Protein AF-F4B4G0-F1 (afdb_monomer_lite)

pLDDT: mean 73.51, std 14.8, range [35.12, 94.88]

Secondary structure (DSSP, 8-state):
--TTTTT-HHHHHHTTTTTTTTT--HHHHHHHHHHHHHHHHHHHHHHHHHHHHHHH-TT-TTHHHHHHHHHHHHHHHHHHHHHHHHHHHHHSBHHHHHHHHHHHHHHHHHHHHHHHHHHHHHHHTT-S-HHHHHHHHHHHHHHHHHHHHHHHPPPSSTTSBGGG-THHHHHHHHHHHHHHHHHHHHHHHHH-PPPTTHHHHHHHHHHHHHTTS----TTSHHHHHHHHHTT----

Sequence (235 aa):
MSEVILRSFSEYSSSFAGEGLRNFPTSLVEKMNEHIIKNYANELVQIYDLLLSISLDPDKKDYLDSIMQLERKYGKLHEELSLYSSILENNTKIVDYKKMTLKGLIKLIEGLNEVRKEIYEKGLKGEFNLKVLLYYSLYLEYLSKVYLKVNEIKLENPNDKTINSKEKNYLHTVNFIVTLLGVPLIEYVTDGKIFPYLSDLNGVLLYVLSLDGLRPSTRSLGYYMFSELHGGRFE

Radius of gyration: 20.36 Å; chains: 1; bounding box: 51×57×58 Å

Foldseek 3Di:
DDCVCLPPVVVVLVVCPPVHLEPDDPVVLLVLVVSLCVVCLVLLLLLLLLVVCCVVCVPPVCNVVSVVSNCVSCVVSVVSVVVSLVNQQNYDFQLVLLVSLLVVLVVVLVVLVVCVVVQVVCVVVVVDDPLLVLLSVLLSVVSVVLSVVSVPDDFPDRGHRNNPGPCVVVSVVSVVVNSSSCSQVVCCVPPVDGRPCSVVSSVVSVVVVCVVPPPPPCPDPVVVVVCVVPPDDDD

Organism: Acidianus hospitalis (strain W1) (NCBI:txid933801)

Structure (mmCIF, N/CA/C/O backbone):
data_AF-F4B4G0-F1
#
_entry.id   AF-F4B4G0-F1
#
loop_
_atom_site.group_PDB
_atom_site.id
_atom_site.type_symbol
_atom_site.label_atom_id
_atom_site.label_alt_id
_atom_site.label_comp_id
_atom_site.label_asym_id
_atom_site.label_entity_id
_atom_site.label_seq_id
_atom_site.pdbx_PDB_ins_code
_atom_site.Cartn_x
_atom_site.Cartn_y
_atom_site.Cartn_z
_atom_site.occupancy
_atom_site.B_iso_or_equiv
_atom_site.auth_seq_id
_atom_site.auth_comp_id
_atom_site.auth_asym_id
_atom_site.auth_atom_id
_atom_site.pdbx_PDB_model_num
ATOM 1 N N . MET A 1 1 ? 4.951 25.360 -12.342 1.00 41.03 1 MET A N 1
ATOM 2 C CA . MET A 1 1 ? 4.201 24.387 -13.164 1.00 41.03 1 MET A CA 1
ATOM 3 C C . MET A 1 1 ? 2.739 24.624 -12.888 1.00 41.03 1 MET A C 1
ATOM 5 O O . MET A 1 1 ? 2.353 24.532 -11.731 1.00 41.03 1 MET A O 1
ATOM 9 N N . SER A 1 2 ? 2.011 25.098 -13.894 1.00 37.75 2 SER A N 1
ATOM 10 C CA . SER A 1 2 ? 0.665 25.649 -13.745 1.00 37.75 2 SER A CA 1
ATOM 11 C C . SER A 1 2 ? -0.323 24.596 -13.241 1.00 37.75 2 SER A C 1
ATOM 13 O O . SER A 1 2 ? -0.247 23.432 -13.630 1.00 37.75 2 SER A O 1
ATOM 15 N N . GLU A 1 3 ? -1.283 25.031 -12.421 1.00 37.88 3 GLU A N 1
ATOM 16 C CA . GLU A 1 3 ? -2.457 24.258 -11.970 1.00 37.88 3 GLU A CA 1
ATOM 17 C C . GLU A 1 3 ? -3.226 23.577 -13.117 1.00 37.88 3 GLU A C 1
ATOM 19 O O . GLU A 1 3 ? -4.002 22.659 -12.883 1.00 37.88 3 GLU A O 1
ATOM 24 N N . VAL A 1 4 ? -2.979 23.995 -14.359 1.00 35.12 4 VAL A N 1
ATOM 25 C CA . VAL A 1 4 ? -3.548 23.440 -15.588 1.00 35.12 4 VAL A CA 1
ATOM 26 C C . VAL A 1 4 ? -3.092 21.994 -15.840 1.00 35.12 4 VAL A C 1
ATOM 28 O O . VAL A 1 4 ? -3.921 21.174 -16.207 1.00 35.12 4 VAL A O 1
ATOM 31 N N . ILE A 1 5 ? -1.831 21.629 -15.553 1.00 42.06 5 ILE A N 1
ATOM 32 C CA . ILE A 1 5 ? -1.342 20.236 -15.720 1.00 42.06 5 ILE A CA 1
ATOM 33 C C . ILE A 1 5 ? -2.024 19.282 -14.718 1.00 42.06 5 ILE A C 1
ATOM 35 O O . ILE A 1 5 ? -2.165 18.094 -14.982 1.00 42.06 5 ILE A O 1
ATOM 39 N N . LEU A 1 6 ? -2.473 19.812 -13.575 1.00 45.00 6 LEU A N 1
ATOM 40 C CA . LEU A 1 6 ? -3.085 19.050 -12.485 1.00 45.00 6 LEU A CA 1
ATOM 41 C C . LEU A 1 6 ? -4.604 18.866 -12.634 1.00 45.00 6 LEU A C 1
ATOM 43 O O . LEU A 1 6 ? -5.174 18.098 -11.869 1.00 45.00 6 LEU A O 1
ATOM 47 N N . ARG A 1 7 ? -5.280 19.573 -13.551 1.00 44.78 7 ARG A N 1
ATOM 48 C CA . ARG A 1 7 ? -6.749 19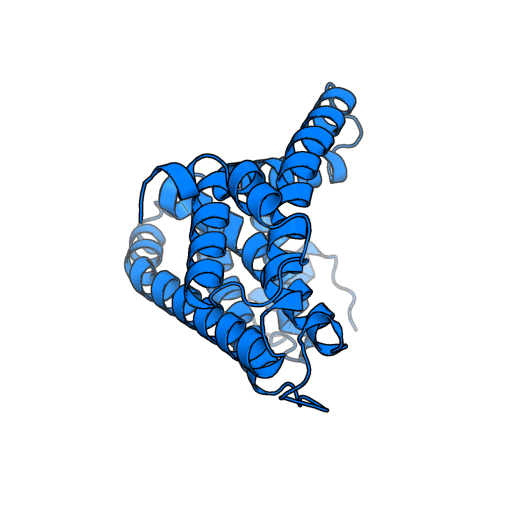.493 -13.698 1.00 44.78 7 ARG A CA 1
ATOM 49 C C . ARG A 1 7 ? -7.220 18.472 -14.735 1.00 44.78 7 ARG A C 1
ATOM 51 O O . ARG A 1 7 ? -8.374 18.066 -14.675 1.00 44.78 7 ARG A O 1
ATOM 58 N N . SER A 1 8 ? -6.347 18.030 -15.637 1.00 52.03 8 SER A N 1
ATOM 59 C CA . SER A 1 8 ? -6.690 17.070 -16.692 1.00 52.03 8 SER A CA 1
ATOM 60 C C . SER A 1 8 ? -5.430 16.386 -17.234 1.00 52.03 8 SER A C 1
ATOM 62 O O . SER A 1 8 ? -4.940 16.657 -18.329 1.00 52.03 8 SER A O 1
ATOM 64 N N . PHE A 1 9 ? -4.877 15.445 -16.465 1.00 52.34 9 PHE A N 1
ATOM 65 C CA . PHE A 1 9 ? -3.735 14.637 -16.915 1.00 52.34 9 PHE A CA 1
ATOM 66 C C . PHE A 1 9 ? -4.014 13.875 -18.225 1.00 52.34 9 PHE A C 1
ATOM 68 O O . PHE A 1 9 ? -3.075 13.606 -18.972 1.00 52.34 9 PHE A O 1
ATOM 75 N N . SER A 1 10 ? -5.283 13.590 -18.543 1.00 52.44 10 SER A N 1
ATOM 76 C CA . SER A 1 10 ? -5.738 13.060 -19.837 1.00 52.44 10 SER A CA 1
ATOM 77 C C . SER A 1 10 ? -5.568 14.054 -20.999 1.00 52.44 10 SER A C 1
ATOM 79 O O . SER A 1 10 ? -5.167 13.661 -22.094 1.00 52.44 10 SER A O 1
ATOM 81 N N . GLU A 1 11 ? -5.802 15.350 -20.776 1.00 53.50 11 GLU A N 1
ATOM 82 C CA . GLU A 1 11 ? -5.551 16.418 -21.759 1.00 53.50 11 GLU A CA 1
ATOM 83 C C . GLU A 1 11 ? -4.044 16.679 -21.916 1.00 53.50 11 GLU A C 1
ATOM 85 O O . GLU A 1 11 ? -3.558 16.976 -23.007 1.00 53.50 11 GLU A O 1
ATOM 90 N N . TYR A 1 12 ? -3.264 16.499 -20.845 1.00 54.53 12 TYR A N 1
ATOM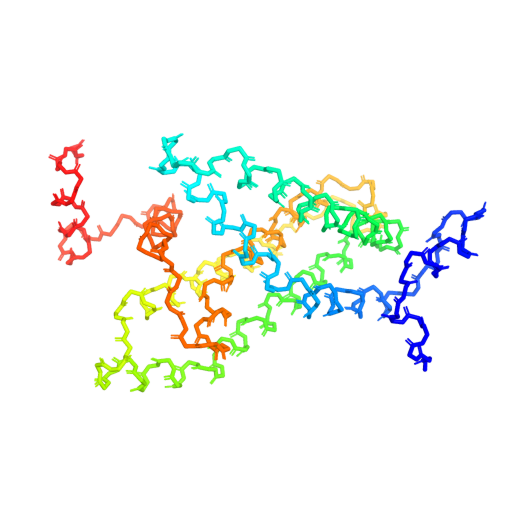 91 C CA . TYR A 1 12 ? -1.808 16.627 -20.914 1.00 54.53 12 TYR A CA 1
ATOM 92 C C . TYR A 1 12 ? -1.154 15.416 -21.599 1.00 54.53 12 TYR A C 1
ATOM 94 O O . TYR A 1 12 ? -0.262 15.591 -22.425 1.00 54.53 12 TYR A O 1
ATOM 102 N N . SER A 1 13 ? -1.600 14.185 -21.331 1.00 52.41 13 SER A N 1
ATOM 103 C CA . SER A 1 13 ? -1.065 12.975 -21.977 1.00 52.41 13 SER A CA 1
ATOM 104 C C . SER A 1 13 ? -1.414 12.893 -23.466 1.00 52.41 13 SER A C 1
ATOM 106 O O . SER A 1 13 ? -0.579 12.465 -24.266 1.00 52.41 13 SER A O 1
ATOM 108 N N . SER A 1 14 ? -2.594 13.379 -23.860 1.00 57.62 14 SER A N 1
ATOM 109 C CA . SER A 1 14 ? -2.999 13.476 -25.269 1.00 57.62 14 SER A CA 1
ATOM 110 C C . SER A 1 14 ? -2.156 14.471 -26.075 1.00 57.62 14 SER A C 1
ATOM 112 O O . SER A 1 14 ? -1.983 14.270 -27.274 1.00 57.62 14 SER A O 1
ATOM 114 N N . SER A 1 15 ? -1.522 15.463 -25.436 1.00 51.84 15 SER A N 1
ATOM 115 C CA . SER A 1 15 ? -0.563 16.361 -26.106 1.00 51.84 15 SER A CA 1
ATOM 116 C C . SER A 1 15 ? 0.760 15.688 -26.527 1.00 51.84 15 SER A C 1
ATOM 118 O O . SER A 1 15 ? 1.491 16.237 -27.348 1.00 51.84 15 SER A O 1
ATOM 120 N N . PHE A 1 16 ? 1.039 14.472 -26.034 1.00 52.94 16 PHE A N 1
ATOM 121 C CA . PHE A 1 16 ? 2.174 13.622 -26.437 1.00 52.94 16 PHE A CA 1
ATOM 122 C C . PHE A 1 16 ? 1.755 12.448 -27.344 1.00 52.94 16 PHE A C 1
ATOM 124 O O . PHE A 1 16 ? 2.559 11.548 -27.618 1.00 52.94 16 PHE A O 1
ATOM 131 N N . ALA A 1 17 ? 0.500 12.424 -27.808 1.00 44.66 17 ALA A N 1
ATOM 132 C CA . ALA A 1 17 ? -0.001 11.409 -28.726 1.00 44.66 17 ALA A CA 1
ATOM 133 C C . ALA A 1 17 ? 0.591 11.623 -30.132 1.00 44.66 17 ALA A C 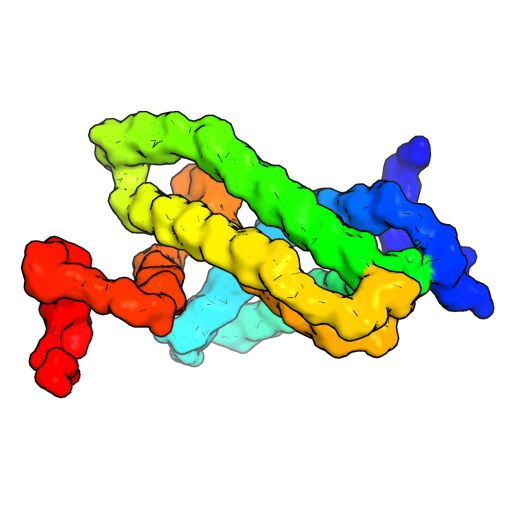1
ATOM 135 O O . ALA A 1 17 ? 0.049 12.347 -30.960 1.00 44.66 17 ALA A O 1
ATOM 136 N N . GLY A 1 18 ? 1.738 10.998 -30.390 1.00 48.25 18 GLY A N 1
ATOM 137 C CA . GLY A 1 18 ? 2.387 10.988 -31.705 1.00 48.25 18 GLY A CA 1
ATOM 138 C C . GLY A 1 18 ? 3.798 10.407 -31.656 1.00 48.25 18 GLY A C 1
ATOM 139 O O . GLY A 1 18 ? 4.156 9.574 -32.482 1.00 48.25 18 GLY A O 1
ATOM 140 N N . GLU A 1 19 ? 4.555 10.736 -30.609 1.00 44.44 19 GLU A N 1
ATOM 141 C CA . GLU A 1 19 ? 5.901 10.210 -30.341 1.00 44.44 19 GLU A CA 1
ATOM 142 C C . GLU A 1 19 ? 5.893 9.538 -28.963 1.00 44.44 19 GLU A C 1
ATOM 144 O O . GLU A 1 19 ? 6.395 10.052 -27.968 1.00 44.44 19 GLU A O 1
ATOM 149 N N . GLY A 1 20 ? 5.173 8.415 -28.903 1.00 47.97 20 GLY A N 1
ATOM 150 C CA . GLY A 1 20 ? 4.526 7.889 -27.702 1.00 47.97 20 GLY A CA 1
ATOM 151 C C . GLY A 1 20 ? 5.324 7.992 -26.411 1.00 47.97 20 GLY A C 1
ATOM 152 O O . GLY A 1 20 ? 6.315 7.293 -26.276 1.00 47.97 20 GLY A O 1
ATOM 153 N N . LEU A 1 21 ? 4.840 8.815 -25.471 1.00 57.47 21 LEU A N 1
ATOM 154 C CA . LEU A 1 21 ? 5.163 8.884 -24.034 1.00 57.47 21 LEU A CA 1
ATOM 155 C C . LEU A 1 21 ? 6.649 8.812 -23.620 1.00 57.47 21 LEU A C 1
ATOM 157 O O . LEU A 1 21 ? 6.925 8.808 -22.427 1.00 57.47 21 LEU A O 1
ATOM 161 N N . ARG A 1 22 ? 7.613 8.746 -24.540 1.00 54.03 22 ARG A N 1
ATOM 162 C CA . ARG A 1 22 ? 9.041 8.557 -24.281 1.00 54.03 22 ARG A CA 1
ATOM 163 C C . ARG A 1 22 ? 9.640 9.901 -23.875 1.00 54.03 22 ARG A C 1
ATOM 165 O O . ARG A 1 22 ? 9.398 10.909 -24.524 1.00 54.03 22 ARG A O 1
ATOM 172 N N . ASN A 1 23 ? 10.472 9.882 -22.833 1.00 58.28 23 ASN A N 1
ATOM 173 C CA . ASN A 1 23 ? 11.145 11.038 -22.219 1.00 58.28 23 ASN A CA 1
ATOM 174 C C . ASN A 1 23 ? 10.286 11.857 -21.237 1.00 58.28 23 ASN A C 1
ATOM 176 O O . ASN A 1 23 ? 10.588 13.021 -20.973 1.00 58.28 23 ASN A O 1
ATOM 180 N N . PHE A 1 24 ? 9.254 11.254 -20.641 1.00 63.53 24 PHE A N 1
ATOM 181 C CA . PHE A 1 24 ? 8.508 11.879 -19.550 1.00 63.53 24 PHE A CA 1
ATOM 182 C C . PHE A 1 24 ? 9.406 12.058 -18.305 1.00 63.53 24 PHE A C 1
ATOM 184 O O . PHE A 1 24 ? 10.019 11.084 -17.854 1.00 63.53 24 PHE A O 1
ATOM 191 N N . PRO A 1 25 ? 9.504 13.268 -17.719 1.00 66.19 25 PRO A N 1
ATOM 192 C CA . PRO A 1 25 ? 10.347 13.512 -16.552 1.00 66.19 25 PRO A CA 1
ATOM 193 C C . PRO A 1 25 ? 9.949 12.666 -15.336 1.00 66.19 25 PRO A C 1
ATOM 195 O O . PRO A 1 25 ? 8.820 12.729 -14.852 1.00 66.19 25 PRO A O 1
ATOM 198 N N . THR A 1 26 ? 10.909 11.946 -14.761 1.00 64.88 26 THR A N 1
ATOM 199 C CA . THR A 1 26 ? 10.720 11.089 -13.579 1.00 64.88 26 THR A CA 1
ATOM 200 C C . THR A 1 26 ? 10.149 11.839 -12.365 1.00 64.88 26 THR A C 1
ATOM 202 O O . THR A 1 26 ? 9.341 11.299 -11.615 1.00 64.88 26 THR A O 1
ATOM 205 N N . SER A 1 27 ? 10.513 13.113 -12.190 1.00 65.44 27 SER A N 1
ATOM 206 C CA . SER A 1 27 ? 9.982 13.977 -11.124 1.00 65.44 27 SER A CA 1
ATOM 207 C C . SER A 1 27 ? 8.493 14.304 -11.285 1.00 65.44 27 SER A C 1
ATOM 209 O O . SER A 1 27 ? 7.829 14.634 -10.303 1.00 65.44 27 SER A O 1
ATOM 211 N N . LEU A 1 28 ? 7.953 14.212 -12.503 1.00 66.81 28 LEU A N 1
ATOM 212 C CA . LEU A 1 28 ? 6.519 14.337 -12.758 1.00 66.81 28 LEU A CA 1
ATOM 213 C C . LEU A 1 28 ? 5.787 13.030 -12.469 1.00 66.81 28 LEU A C 1
ATOM 215 O O . LEU A 1 28 ? 4.672 13.080 -11.966 1.00 66.81 28 LEU A O 1
ATOM 219 N N . VAL A 1 29 ? 6.429 11.879 -12.694 1.00 68.38 29 VAL A N 1
ATOM 220 C CA . VAL A 1 29 ? 5.873 10.564 -12.333 1.00 68.38 29 VAL A CA 1
ATOM 221 C C . VAL A 1 29 ? 5.616 10.478 -10.823 1.00 68.38 29 VAL A C 1
ATOM 223 O O . VAL A 1 29 ? 4.546 10.042 -10.411 1.00 68.38 29 VAL A O 1
ATOM 226 N N . GLU A 1 30 ? 6.538 10.956 -9.980 1.00 66.00 30 GLU A N 1
ATOM 227 C CA . GLU A 1 30 ? 6.307 10.994 -8.524 1.00 66.00 30 GLU A CA 1
ATOM 228 C C . GLU A 1 30 ? 5.103 11.887 -8.152 1.00 66.00 30 GLU A C 1
ATOM 230 O O . GLU A 1 30 ? 4.268 11.487 -7.343 1.00 66.00 30 GLU A O 1
ATOM 235 N N . LYS A 1 31 ? 4.952 13.051 -8.798 1.00 67.69 31 LYS A N 1
ATOM 236 C CA . LYS A 1 31 ? 3.819 13.968 -8.561 1.00 67.69 31 LYS A CA 1
ATOM 237 C C . LYS A 1 31 ? 2.478 13.422 -9.049 1.00 67.69 31 LYS A C 1
ATOM 239 O O . LYS A 1 31 ? 1.451 13.723 -8.449 1.00 67.69 31 LYS A O 1
ATOM 244 N N . MET A 1 32 ? 2.475 12.633 -10.123 1.00 66.94 32 MET A N 1
ATOM 245 C CA . MET A 1 32 ? 1.269 11.947 -10.597 1.00 66.94 32 MET A CA 1
ATOM 246 C C . MET A 1 32 ? 0.770 10.942 -9.562 1.00 66.94 32 MET A C 1
ATOM 248 O O . MET A 1 32 ? -0.424 10.897 -9.292 1.00 66.94 32 MET A O 1
ATOM 252 N N . ASN A 1 33 ? 1.680 10.197 -8.931 1.00 66.88 33 ASN A N 1
ATOM 253 C CA . ASN A 1 33 ? 1.313 9.272 -7.864 1.00 66.88 33 ASN A CA 1
ATOM 254 C C . ASN A 1 33 ? 0.677 10.007 -6.671 1.00 66.88 33 ASN A C 1
ATOM 256 O O . ASN A 1 33 ? -0.377 9.613 -6.185 1.00 66.88 33 ASN A O 1
ATOM 260 N N . GLU A 1 34 ? 1.272 11.124 -6.239 1.00 66.69 34 GLU A N 1
ATOM 261 C CA . GLU A 1 34 ? 0.718 11.955 -5.158 1.00 66.69 34 GLU A CA 1
ATOM 262 C C . GLU A 1 34 ? -0.673 12.514 -5.505 1.00 66.69 34 GLU A C 1
ATOM 264 O O . GLU A 1 34 ? -1.559 12.559 -4.651 1.00 66.69 34 GLU A O 1
ATOM 269 N N . HIS A 1 35 ? -0.884 12.907 -6.764 1.00 67.75 35 HIS A N 1
ATOM 270 C CA . HIS A 1 35 ? -2.175 13.382 -7.253 1.00 67.75 35 HIS A CA 1
ATOM 271 C C . HIS A 1 35 ? -3.243 12.282 -7.248 1.00 67.75 35 HIS A C 1
ATOM 273 O O . HIS A 1 35 ? -4.339 12.512 -6.736 1.00 67.75 35 HIS A O 1
ATOM 279 N N . ILE A 1 36 ? -2.912 11.091 -7.759 1.00 67.31 36 ILE A N 1
ATOM 280 C CA . ILE A 1 36 ? -3.817 9.935 -7.762 1.00 67.31 36 ILE A CA 1
ATOM 281 C C . ILE A 1 36 ? -4.210 9.582 -6.326 1.00 67.31 36 ILE A C 1
ATOM 283 O O . ILE A 1 36 ? -5.392 9.466 -6.024 1.00 67.31 36 ILE A O 1
ATOM 287 N N . ILE A 1 37 ? -3.241 9.497 -5.410 1.00 65.00 37 ILE A N 1
ATOM 288 C CA . ILE A 1 37 ? -3.517 9.193 -3.999 1.00 65.00 37 ILE A CA 1
ATOM 289 C C . ILE A 1 37 ? -4.461 10.235 -3.391 1.00 65.00 37 ILE A C 1
ATOM 291 O O . ILE A 1 37 ? -5.449 9.872 -2.761 1.00 65.00 37 ILE A O 1
ATOM 295 N N . LYS A 1 38 ? -4.195 11.529 -3.595 1.00 66.94 38 LYS A N 1
ATOM 296 C CA . LYS A 1 38 ? -5.011 12.602 -3.011 1.00 66.94 38 LYS A CA 1
ATOM 297 C C . LYS A 1 38 ? -6.448 12.609 -3.538 1.00 66.94 38 LYS A C 1
ATOM 299 O O . LYS A 1 38 ? -7.365 12.898 -2.775 1.00 66.94 38 LYS A O 1
ATOM 304 N N . ASN A 1 39 ? -6.626 12.327 -4.823 1.00 67.38 39 ASN A N 1
ATOM 305 C CA . ASN A 1 39 ? -7.920 12.454 -5.485 1.00 67.38 39 ASN A CA 1
ATOM 306 C C . ASN A 1 39 ? -8.753 11.178 -5.466 1.00 67.38 39 ASN A C 1
ATOM 308 O O . ASN A 1 39 ? -9.952 11.279 -5.682 1.00 67.38 39 ASN A O 1
ATOM 312 N N . TYR A 1 40 ? -8.133 10.020 -5.225 1.00 67.88 40 TYR A N 1
ATOM 313 C CA . TYR A 1 40 ? -8.811 8.725 -5.265 1.00 67.88 40 TYR A CA 1
ATOM 314 C C . TYR A 1 40 ? -8.747 7.949 -3.950 1.00 67.88 40 TYR A C 1
ATOM 316 O O . TYR A 1 40 ? -9.220 6.817 -3.905 1.00 67.88 40 TYR A O 1
ATOM 324 N N . ALA A 1 41 ? -8.182 8.503 -2.871 1.00 67.19 41 ALA A N 1
ATOM 325 C CA . ALA A 1 41 ? -8.167 7.826 -1.571 1.00 67.19 41 ALA A CA 1
ATOM 326 C C . ALA A 1 41 ? -9.585 7.447 -1.111 1.00 67.19 41 ALA A C 1
ATOM 328 O O . ALA A 1 41 ? -9.829 6.297 -0.757 1.00 67.19 41 ALA A O 1
ATOM 329 N N . ASN A 1 42 ? -10.535 8.381 -1.189 1.00 70.81 42 ASN A N 1
ATOM 330 C CA . ASN A 1 42 ? -11.925 8.143 -0.791 1.00 70.81 42 ASN A CA 1
ATOM 331 C C . ASN A 1 42 ? -12.647 7.186 -1.752 1.00 70.81 42 ASN A C 1
ATOM 333 O O . ASN A 1 42 ? -13.507 6.406 -1.350 1.00 70.81 42 ASN A O 1
ATOM 337 N N . GLU A 1 43 ? -12.307 7.222 -3.032 1.00 74.44 43 GLU A N 1
ATOM 338 C CA . GLU A 1 43 ? -12.839 6.332 -4.053 1.00 74.44 43 GLU A CA 1
ATOM 339 C C . GLU A 1 43 ? -12.327 4.903 -3.850 1.00 74.44 43 GLU A C 1
ATOM 341 O O . GLU A 1 43 ? -13.114 3.965 -3.949 1.00 74.44 43 GLU A O 1
ATOM 346 N N . LEU A 1 44 ? -11.046 4.733 -3.507 1.00 72.62 44 LEU A N 1
ATOM 347 C CA . LEU A 1 44 ? -10.431 3.450 -3.153 1.00 72.62 44 LEU A CA 1
ATOM 348 C C . LEU A 1 44 ? -11.103 2.831 -1.929 1.00 72.62 44 LEU A C 1
ATOM 350 O O . LEU A 1 44 ? -11.458 1.654 -1.962 1.00 72.62 44 LEU A O 1
ATOM 354 N N . VAL A 1 45 ? -11.333 3.637 -0.890 1.00 71.88 45 VAL A N 1
ATOM 355 C CA . VAL A 1 45 ? -12.127 3.257 0.286 1.00 71.88 45 VAL A CA 1
ATOM 356 C C . VAL A 1 45 ? -13.488 2.706 -0.135 1.00 71.88 45 VAL A C 1
ATOM 358 O O . VAL A 1 45 ? -13.859 1.600 0.248 1.00 71.88 45 VAL A O 1
ATOM 361 N N . GLN A 1 46 ? -14.226 3.458 -0.952 1.00 74.94 46 GLN A N 1
ATOM 362 C CA . GLN A 1 46 ? -15.586 3.093 -1.348 1.00 74.94 46 GLN A CA 1
ATOM 363 C C . GLN A 1 46 ? -15.627 1.864 -2.260 1.00 74.94 46 GLN A C 1
ATOM 365 O O . GLN A 1 46 ? -16.530 1.043 -2.132 1.00 74.94 46 GLN A O 1
ATOM 370 N N . ILE A 1 47 ? -14.675 1.732 -3.188 1.00 77.50 47 ILE A N 1
ATOM 371 C CA . ILE A 1 47 ? -14.510 0.534 -4.026 1.00 77.50 47 ILE A CA 1
ATOM 372 C C . ILE A 1 47 ? -14.308 -0.686 -3.129 1.00 77.50 47 ILE A C 1
ATOM 374 O O . ILE A 1 47 ? -14.911 -1.733 -3.355 1.00 77.50 47 ILE A O 1
ATOM 378 N N . TYR A 1 48 ? -13.478 -0.539 -2.101 1.00 72.69 48 TYR A N 1
ATOM 379 C CA . TYR A 1 48 ? -13.136 -1.629 -1.211 1.00 72.69 48 TYR A CA 1
ATOM 380 C C . TYR A 1 48 ? -14.289 -2.035 -0.284 1.00 72.69 48 TYR A C 1
ATOM 382 O O . TYR A 1 48 ? -14.594 -3.222 -0.171 1.00 72.69 48 TYR A O 1
ATOM 390 N N . ASP A 1 49 ? -14.983 -1.060 0.304 1.00 73.44 49 ASP A N 1
ATOM 391 C CA . ASP A 1 49 ? -16.208 -1.285 1.079 1.00 73.44 49 ASP A CA 1
ATOM 392 C C . ASP A 1 49 ? -17.284 -1.992 0.236 1.00 73.44 49 ASP A C 1
ATOM 394 O O . ASP A 1 49 ? -17.851 -3.004 0.654 1.00 73.44 49 ASP A O 1
ATOM 398 N N . LEU A 1 50 ? -17.492 -1.540 -1.009 1.00 76.75 50 LEU A N 1
ATOM 399 C CA . LEU A 1 50 ? -18.418 -2.178 -1.948 1.00 76.75 50 LEU A CA 1
ATOM 400 C C . LEU A 1 50 ? -18.029 -3.634 -2.232 1.00 76.75 50 LEU A C 1
ATOM 402 O O . LEU A 1 50 ? -18.888 -4.506 -2.097 1.00 76.75 50 LEU A O 1
ATOM 406 N N . LEU A 1 51 ? -16.761 -3.908 -2.570 1.00 77.19 51 LEU A N 1
ATOM 407 C CA . LEU A 1 51 ? -16.263 -5.262 -2.858 1.00 77.19 51 LEU A CA 1
ATOM 408 C C . LEU A 1 51 ? -16.518 -6.228 -1.699 1.00 77.19 51 LEU A C 1
ATOM 410 O O . LEU A 1 51 ? -17.059 -7.315 -1.910 1.00 77.19 51 LEU A O 1
ATOM 414 N N . LEU A 1 52 ? -16.159 -5.825 -0.479 1.00 73.38 52 LEU A N 1
ATOM 415 C CA . LEU A 1 52 ? -16.354 -6.666 0.697 1.00 73.38 52 LEU A CA 1
ATOM 416 C C . LEU A 1 52 ? -17.836 -6.849 1.021 1.00 73.38 52 LEU A C 1
ATOM 418 O O . LEU A 1 52 ? -18.260 -7.976 1.281 1.00 73.38 52 LEU A O 1
ATOM 422 N N . SER A 1 53 ? -18.639 -5.787 0.918 1.00 75.62 53 SER A N 1
ATOM 423 C CA . SER A 1 53 ? -20.081 -5.866 1.170 1.00 75.62 53 SER A CA 1
ATOM 424 C C . SER A 1 53 ? -20.794 -6.822 0.214 1.00 75.62 53 SER A C 1
ATOM 426 O O . SER A 1 53 ? -21.608 -7.626 0.656 1.00 75.62 53 SER A O 1
ATOM 428 N N . ILE A 1 54 ? -20.424 -6.796 -1.069 1.00 74.31 54 ILE A N 1
ATOM 429 C CA . ILE A 1 54 ? -20.930 -7.695 -2.114 1.00 74.31 54 ILE A CA 1
ATOM 430 C C . ILE A 1 54 ? -20.493 -9.137 -1.837 1.00 74.31 54 ILE A C 1
ATOM 432 O O . ILE A 1 54 ? -21.285 -10.059 -2.013 1.00 74.31 54 ILE A O 1
ATOM 436 N N . SER A 1 55 ? -19.243 -9.349 -1.410 1.00 70.12 55 SER A N 1
ATOM 437 C CA . SER A 1 55 ? -18.729 -10.703 -1.154 1.00 70.12 55 SER A CA 1
ATOM 438 C C . SER A 1 55 ? -19.340 -11.378 0.074 1.00 70.12 55 SER A C 1
ATOM 440 O O . SER A 1 55 ? -19.391 -12.605 0.128 1.00 70.12 55 SER A O 1
ATOM 442 N N . LEU A 1 56 ? -19.778 -10.587 1.057 1.00 70.69 56 LEU A N 1
ATOM 443 C CA . LEU A 1 56 ? -20.254 -11.076 2.351 1.00 70.69 56 LEU A CA 1
ATOM 444 C C . LEU A 1 56 ? -21.784 -11.125 2.455 1.00 70.69 56 LEU A C 1
ATOM 446 O O . LEU A 1 56 ? -22.296 -11.862 3.294 1.00 70.69 56 LEU A O 1
ATOM 450 N N . ASP A 1 57 ? -22.506 -10.378 1.617 1.00 75.06 57 ASP A N 1
ATOM 451 C CA . ASP A 1 57 ? -23.970 -10.388 1.553 1.00 75.06 57 ASP A CA 1
ATOM 452 C C . ASP A 1 57 ? -24.455 -10.380 0.087 1.00 75.06 57 ASP A C 1
ATOM 454 O O . ASP A 1 57 ? -24.744 -9.318 -0.479 1.00 75.06 57 ASP A O 1
ATOM 458 N N . PRO A 1 58 ? -24.529 -11.559 -0.560 1.00 68.62 58 PRO A N 1
ATOM 459 C CA . PRO A 1 58 ? -24.960 -11.666 -1.953 1.00 68.62 58 PRO A CA 1
ATOM 460 C C . PRO A 1 58 ? -26.445 -11.319 -2.164 1.00 68.62 58 PRO A C 1
ATOM 462 O O . PRO A 1 58 ? -26.837 -11.054 -3.298 1.00 68.62 58 PRO A O 1
ATOM 465 N N . ASP A 1 59 ? -27.257 -11.276 -1.098 1.00 73.44 59 ASP A N 1
ATOM 466 C CA . ASP A 1 59 ? -28.704 -11.013 -1.151 1.00 73.44 59 ASP A CA 1
ATOM 467 C C . ASP A 1 59 ? -29.064 -9.554 -0.802 1.00 73.44 59 ASP A C 1
ATOM 469 O O . ASP A 1 59 ? -30.243 -9.200 -0.660 1.00 73.44 59 ASP A O 1
ATOM 473 N N . LYS A 1 60 ? -28.058 -8.677 -0.675 1.00 74.31 60 LYS A N 1
ATOM 474 C CA . LYS A 1 60 ? -28.247 -7.252 -0.388 1.00 74.31 60 LYS A CA 1
ATOM 475 C C . LYS A 1 60 ? -29.214 -6.635 -1.407 1.00 74.31 60 LYS A C 1
ATOM 477 O O . LYS A 1 60 ? -28.969 -6.668 -2.609 1.00 74.31 60 LYS A O 1
ATOM 482 N N . LYS A 1 61 ? -30.313 -6.032 -0.929 1.00 68.06 61 LYS A N 1
ATOM 483 C CA . LYS A 1 61 ? -31.435 -5.530 -1.760 1.00 68.06 61 LYS A CA 1
ATOM 484 C C . LYS A 1 61 ? -31.031 -4.642 -2.948 1.00 68.06 61 LYS A C 1
ATOM 486 O O . LYS A 1 61 ? -31.723 -4.664 -3.958 1.00 68.06 61 LYS A O 1
ATOM 491 N N . ASP A 1 62 ? -29.903 -3.942 -2.843 1.00 75.12 62 ASP A N 1
ATOM 492 C CA . ASP A 1 62 ? -29.374 -3.025 -3.862 1.00 75.12 62 ASP A CA 1
ATOM 493 C C . ASP A 1 62 ? -28.071 -3.555 -4.505 1.00 75.12 62 ASP A C 1
ATOM 495 O O . ASP A 1 62 ? -27.167 -2.794 -4.863 1.00 75.12 62 ASP A O 1
ATOM 499 N N . TYR A 1 63 ? -27.928 -4.881 -4.609 1.00 74.38 63 TYR A N 1
ATOM 500 C CA . TYR A 1 63 ? -26.737 -5.562 -5.133 1.00 74.38 63 TYR A CA 1
ATOM 501 C C . TYR A 1 63 ? -26.362 -5.105 -6.551 1.00 74.38 63 TYR A C 1
ATOM 503 O O . TYR A 1 63 ? -25.210 -4.755 -6.807 1.00 74.38 63 TYR A O 1
ATOM 511 N N . LEU A 1 64 ? -27.342 -5.040 -7.462 1.00 76.56 64 LEU A N 1
ATOM 512 C CA . LEU A 1 64 ? -27.125 -4.607 -8.850 1.00 76.56 64 LEU A CA 1
ATOM 513 C C . LEU A 1 64 ? -26.637 -3.155 -8.927 1.00 76.56 64 LEU A C 1
ATOM 515 O O . LEU A 1 64 ? -25.669 -2.869 -9.629 1.00 76.56 64 LEU A O 1
ATOM 519 N N . ASP A 1 65 ? -27.244 -2.254 -8.154 1.00 82.81 65 ASP A N 1
ATOM 520 C CA . ASP A 1 65 ? -26.822 -0.853 -8.095 1.00 82.81 65 ASP A CA 1
ATOM 521 C C . ASP A 1 65 ? -25.415 -0.714 -7.500 1.00 82.81 65 ASP A C 1
ATOM 523 O O . ASP A 1 65 ? -24.614 0.097 -7.971 1.00 82.81 65 ASP A O 1
ATOM 527 N N . SER A 1 66 ? -25.083 -1.537 -6.502 1.00 77.19 66 SER A N 1
ATOM 528 C CA . SER A 1 66 ? -23.753 -1.581 -5.886 1.00 77.19 66 SER A CA 1
ATOM 529 C C . SER A 1 66 ? -22.682 -2.043 -6.881 1.00 77.19 66 SER A C 1
ATOM 531 O O . SER A 1 66 ? -21.615 -1.430 -6.953 1.00 77.19 66 SER A O 1
ATOM 533 N N . ILE A 1 67 ? -22.979 -3.055 -7.706 1.00 77.44 67 ILE A N 1
ATOM 534 C CA . ILE A 1 67 ? -22.092 -3.503 -8.792 1.00 77.44 67 ILE A CA 1
ATOM 535 C C . ILE A 1 67 ? -21.923 -2.411 -9.844 1.00 77.44 67 ILE A C 1
ATOM 537 O O . ILE A 1 67 ? -20.794 -2.075 -10.193 1.00 77.44 67 ILE A O 1
ATOM 541 N N . MET A 1 68 ? -23.010 -1.801 -10.318 1.00 82.00 68 MET A N 1
ATOM 542 C CA . MET A 1 68 ? -22.921 -0.743 -11.331 1.00 82.00 68 MET A CA 1
ATOM 543 C C . MET A 1 68 ? -22.121 0.468 -10.829 1.00 82.00 68 MET A C 1
ATOM 545 O O . MET A 1 68 ? -21.377 1.099 -11.586 1.00 82.00 68 MET A O 1
ATOM 549 N N . GLN A 1 69 ? -22.257 0.818 -9.547 1.00 80.62 69 GLN A N 1
ATOM 550 C CA . GLN A 1 69 ? -21.438 1.857 -8.922 1.00 80.62 69 GLN A CA 1
ATOM 551 C C . GLN A 1 69 ? -19.966 1.451 -8.831 1.00 80.62 69 GLN A C 1
ATOM 553 O O . GLN A 1 69 ? -19.095 2.277 -9.120 1.00 80.62 69 GLN A O 1
ATOM 558 N N . LEU A 1 70 ? -19.689 0.201 -8.454 1.00 79.06 70 LEU A N 1
ATOM 559 C CA . LEU A 1 70 ? -18.340 -0.349 -8.395 1.00 79.06 70 LEU A CA 1
ATOM 560 C C . LEU A 1 70 ? -17.673 -0.310 -9.773 1.00 79.06 70 LEU A C 1
ATOM 562 O O . LEU A 1 70 ? -16.580 0.236 -9.887 1.00 79.06 70 LEU A O 1
ATOM 566 N N . GLU A 1 71 ? -18.343 -0.792 -10.821 1.00 77.19 71 GLU A N 1
ATOM 567 C CA . GLU A 1 71 ? -17.836 -0.778 -12.199 1.00 77.19 71 GLU A CA 1
ATOM 568 C C . GLU A 1 71 ? -17.490 0.638 -12.668 1.00 77.19 71 GLU A C 1
ATOM 570 O O . GLU A 1 71 ? -16.429 0.859 -13.249 1.00 77.19 71 GLU A O 1
ATOM 575 N N . ARG A 1 72 ? -18.336 1.632 -12.364 1.00 81.56 72 ARG A N 1
ATOM 576 C CA . ARG A 1 72 ? -18.074 3.034 -12.731 1.00 81.56 72 ARG A CA 1
ATOM 577 C C . ARG A 1 72 ? -16.879 3.627 -11.987 1.00 81.56 72 ARG A C 1
ATOM 579 O O . ARG A 1 72 ? -16.067 4.316 -12.605 1.00 81.56 72 ARG A O 1
ATOM 586 N N . LYS A 1 73 ? -16.787 3.413 -10.669 1.00 79.94 73 LYS A N 1
ATOM 587 C CA . LYS A 1 73 ? -15.681 3.942 -9.847 1.00 79.94 73 LYS A CA 1
ATOM 588 C C . LYS A 1 73 ? -14.367 3.258 -10.205 1.00 79.94 73 LYS A C 1
ATOM 590 O O . LYS A 1 73 ? -13.370 3.935 -10.445 1.00 79.94 73 LYS A O 1
ATOM 595 N N . TYR A 1 74 ? -14.396 1.931 -10.293 1.00 78.12 74 TYR A N 1
ATOM 596 C CA . TYR A 1 74 ? -13.247 1.127 -10.670 1.00 78.12 74 TYR A CA 1
ATOM 597 C C . TYR A 1 74 ? -12.792 1.436 -12.094 1.00 78.12 74 TYR A C 1
ATOM 599 O O . TYR A 1 74 ? -11.600 1.606 -12.299 1.00 78.12 74 TYR A O 1
ATOM 607 N N . GLY A 1 75 ? -13.708 1.587 -13.057 1.00 78.12 75 GLY A N 1
ATOM 608 C CA . GLY A 1 75 ? -13.372 1.910 -14.446 1.00 78.12 75 GLY A CA 1
ATOM 609 C C . GLY A 1 75 ? -12.576 3.210 -14.577 1.00 78.12 75 GLY A C 1
ATOM 610 O O . GLY A 1 75 ? -11.496 3.207 -15.160 1.00 78.12 75 GLY A O 1
ATOM 611 N N . LYS A 1 76 ? -13.045 4.297 -13.948 1.00 77.81 76 LYS A N 1
ATOM 612 C CA . LYS A 1 76 ? -12.326 5.585 -13.947 1.00 77.81 76 LYS A CA 1
ATOM 613 C C . LYS A 1 76 ? -10.946 5.481 -13.302 1.00 77.81 76 LYS A C 1
ATOM 615 O O . LYS A 1 76 ? -9.956 5.934 -13.866 1.00 77.81 76 LYS A O 1
ATOM 620 N N . LEU A 1 77 ? -10.880 4.858 -12.126 1.00 77.44 77 LEU A N 1
ATOM 621 C CA . LEU A 1 77 ? -9.618 4.663 -11.420 1.00 77.44 77 LEU A CA 1
ATOM 622 C C . LEU A 1 77 ? -8.652 3.786 -12.233 1.00 77.44 77 LEU A C 1
ATOM 624 O O . LEU A 1 77 ? -7.457 4.063 -12.290 1.00 77.44 77 LEU A O 1
ATOM 628 N N . HIS A 1 78 ? -9.165 2.741 -12.877 1.00 78.19 78 HIS A N 1
ATOM 629 C CA . HIS A 1 78 ? -8.390 1.830 -13.706 1.00 78.19 78 HIS A CA 1
ATOM 630 C C . HIS A 1 78 ? -7.781 2.546 -14.912 1.00 78.19 78 HIS A C 1
ATOM 632 O O . HIS A 1 78 ? -6.599 2.351 -15.186 1.00 78.19 78 HIS A O 1
ATOM 638 N N . GLU A 1 79 ? -8.543 3.397 -15.603 1.00 78.38 79 GLU A N 1
ATOM 639 C CA . GLU A 1 79 ? -8.033 4.202 -16.720 1.00 78.38 79 GLU A CA 1
ATOM 640 C C . GLU A 1 79 ? -6.859 5.089 -16.286 1.00 78.38 79 GLU A C 1
ATOM 642 O O . GLU A 1 79 ? -5.807 5.091 -16.933 1.00 78.38 79 GLU A O 1
ATOM 647 N N . GLU A 1 80 ? -6.990 5.785 -15.156 1.00 74.62 80 GLU A N 1
ATOM 648 C CA . GLU A 1 80 ? -5.919 6.643 -14.647 1.00 74.62 80 GLU A CA 1
ATOM 649 C C . GLU A 1 80 ? -4.697 5.860 -14.159 1.00 74.62 80 GLU A C 1
ATOM 651 O O . GLU A 1 80 ? -3.562 6.220 -14.485 1.00 74.62 80 GLU A O 1
ATOM 656 N N . LEU A 1 81 ? -4.901 4.765 -13.422 1.00 76.62 81 LEU A N 1
ATOM 657 C CA . LEU A 1 81 ? -3.811 3.896 -12.972 1.00 76.62 81 LEU A CA 1
ATOM 658 C C . LEU A 1 81 ? -3.101 3.216 -14.146 1.00 76.62 81 LEU A C 1
ATOM 660 O O . LEU A 1 81 ? -1.881 3.039 -14.103 1.00 76.62 81 LEU A O 1
ATOM 664 N N . SER A 1 82 ? -3.836 2.860 -15.200 1.00 79.00 82 SER A N 1
ATOM 665 C CA . SER A 1 82 ? -3.290 2.291 -16.435 1.00 79.00 82 SER A CA 1
ATOM 666 C C . SER A 1 82 ? -2.451 3.322 -17.187 1.00 79.00 82 SER A C 1
ATOM 668 O O . SER A 1 82 ? -1.313 3.037 -17.573 1.00 79.00 82 SER A O 1
ATOM 670 N N . LEU A 1 83 ? -2.943 4.560 -17.306 1.00 79.38 83 LEU A N 1
ATOM 671 C CA . LEU A 1 83 ? -2.185 5.663 -17.895 1.00 79.38 83 LEU A CA 1
ATOM 672 C C . LEU A 1 83 ? -0.907 5.952 -17.097 1.00 79.38 83 LEU A C 1
ATOM 674 O O . LEU A 1 83 ? 0.176 6.057 -17.677 1.00 79.38 83 LEU A O 1
ATOM 678 N N . TYR A 1 84 ? -1.015 6.033 -15.770 1.00 79.69 84 TYR A N 1
ATOM 679 C CA . TYR A 1 84 ? 0.130 6.215 -14.884 1.00 79.69 84 TYR A CA 1
ATOM 680 C C . TYR A 1 84 ? 1.152 5.086 -15.034 1.00 79.69 84 TYR A C 1
ATOM 682 O O . TYR A 1 84 ? 2.338 5.359 -15.226 1.00 79.69 84 TYR A O 1
ATOM 690 N N . SER A 1 85 ? 0.698 3.831 -14.998 1.00 79.94 85 SER A N 1
ATOM 691 C CA . SER A 1 85 ? 1.566 2.657 -15.136 1.00 79.94 85 SER A CA 1
ATOM 692 C C . SER A 1 85 ? 2.259 2.659 -16.492 1.00 79.94 85 SER A C 1
ATOM 694 O O . SER A 1 85 ? 3.471 2.497 -16.552 1.00 79.94 85 SER A O 1
ATOM 696 N N . SER A 1 86 ? 1.541 2.969 -17.573 1.00 81.94 86 SER A N 1
ATOM 697 C CA . SER A 1 86 ? 2.124 3.103 -18.910 1.00 81.94 86 SER A CA 1
ATOM 698 C C . SER A 1 86 ? 3.209 4.183 -18.963 1.00 81.94 86 SER A C 1
ATOM 700 O O . SER A 1 86 ? 4.304 3.941 -19.482 1.00 81.94 86 SER A O 1
ATOM 702 N N . ILE A 1 87 ? 2.963 5.362 -18.384 1.00 82.31 87 ILE A N 1
ATOM 703 C CA . ILE A 1 87 ? 3.960 6.440 -18.319 1.00 82.31 87 ILE A CA 1
ATOM 704 C C . ILE A 1 87 ? 5.171 5.997 -17.497 1.00 82.31 87 ILE A C 1
ATOM 706 O O . ILE A 1 87 ? 6.309 6.159 -17.945 1.00 82.31 87 ILE A O 1
ATOM 710 N N . LEU A 1 88 ? 4.952 5.414 -16.321 1.00 85.44 88 LEU A N 1
ATOM 711 C CA . LEU A 1 88 ? 6.020 4.939 -15.450 1.00 85.44 88 LEU A CA 1
ATOM 712 C C . LEU A 1 88 ? 6.862 3.867 -16.152 1.00 85.44 88 LEU A C 1
ATOM 714 O O . LEU A 1 88 ? 8.089 3.985 -16.211 1.00 85.44 88 LEU A O 1
ATOM 718 N N . GLU A 1 89 ? 6.219 2.858 -16.732 1.00 87.44 89 GLU A N 1
ATOM 719 C CA . GLU A 1 89 ? 6.875 1.704 -17.339 1.00 87.44 89 GLU A CA 1
ATOM 720 C C . GLU A 1 89 ? 7.712 2.079 -18.571 1.00 87.44 89 GLU A C 1
ATOM 722 O O . GLU A 1 89 ? 8.816 1.557 -18.765 1.00 87.44 89 GLU A O 1
ATOM 727 N N . ASN A 1 90 ? 7.211 3.006 -19.392 1.00 85.44 90 ASN A N 1
ATOM 728 C CA . ASN A 1 90 ? 7.893 3.453 -20.606 1.00 85.44 90 ASN A CA 1
ATOM 729 C C . ASN A 1 90 ? 9.044 4.430 -20.329 1.00 85.44 90 ASN A C 1
ATOM 731 O O . ASN A 1 90 ? 9.949 4.569 -21.161 1.00 85.44 90 ASN A O 1
ATOM 735 N N . ASN A 1 91 ? 9.053 5.106 -19.176 1.00 82.88 91 ASN A N 1
ATOM 736 C CA . ASN A 1 91 ? 10.021 6.170 -18.887 1.00 82.88 91 ASN A CA 1
ATOM 737 C C . ASN A 1 91 ? 11.072 5.806 -17.849 1.00 82.88 91 ASN A C 1
ATOM 739 O O . ASN A 1 91 ? 12.168 6.363 -17.899 1.00 82.88 91 ASN A O 1
ATOM 743 N N . THR A 1 92 ? 10.806 4.829 -16.990 1.00 88.19 92 THR A N 1
ATOM 744 C CA . THR A 1 92 ? 11.746 4.410 -15.946 1.00 88.19 92 THR A CA 1
ATOM 745 C C . THR A 1 92 ? 12.546 3.173 -16.346 1.00 88.19 92 THR A C 1
ATOM 747 O O . THR A 1 92 ? 12.148 2.391 -17.217 1.00 88.19 92 THR A O 1
ATOM 750 N N . LYS A 1 93 ? 13.712 3.007 -15.717 1.00 93.69 93 LYS A N 1
ATOM 751 C CA . LYS A 1 93 ? 14.392 1.712 -15.649 1.00 93.69 93 LYS A CA 1
ATOM 752 C C . LYS A 1 93 ? 13.844 0.927 -14.464 1.00 93.69 93 LYS A C 1
ATOM 754 O O . LYS A 1 93 ? 13.451 1.531 -13.462 1.00 93.69 93 LYS A O 1
ATOM 759 N N . ILE A 1 94 ? 13.911 -0.400 -14.516 1.00 94.88 94 ILE A N 1
ATOM 760 C CA . ILE A 1 94 ? 13.401 -1.237 -13.422 1.00 94.88 94 ILE A CA 1
ATOM 761 C C . ILE A 1 94 ? 14.088 -0.932 -12.078 1.00 94.88 94 ILE A C 1
ATOM 763 O O . ILE A 1 94 ? 13.438 -0.926 -11.031 1.00 94.88 94 ILE A O 1
ATOM 767 N N . VAL A 1 95 ? 15.384 -0.590 -12.090 1.00 94.44 95 VAL A N 1
ATOM 768 C CA . VAL A 1 95 ? 16.102 -0.163 -10.876 1.00 94.44 95 VAL A CA 1
ATOM 769 C C . VAL A 1 95 ? 15.523 1.114 -10.265 1.00 94.44 95 VAL A C 1
ATOM 771 O O . VAL A 1 95 ? 15.475 1.241 -9.041 1.00 94.44 95 VAL A O 1
ATOM 774 N N . ASP A 1 96 ? 15.056 2.046 -11.094 1.00 92.50 96 ASP A N 1
ATOM 775 C CA . ASP A 1 96 ? 14.451 3.291 -10.630 1.00 92.50 96 ASP A CA 1
ATOM 776 C C . ASP A 1 96 ? 13.055 3.019 -10.071 1.00 92.50 96 ASP A C 1
ATOM 778 O O . ASP A 1 96 ? 12.724 3.527 -9.000 1.00 92.50 96 ASP A O 1
ATOM 782 N N . TYR A 1 97 ? 12.277 2.137 -10.710 1.00 91.62 97 TYR A N 1
ATOM 783 C CA . TYR A 1 97 ? 10.967 1.748 -10.190 1.00 91.62 97 TYR A CA 1
ATOM 784 C C . TYR A 1 97 ? 11.067 1.030 -8.831 1.00 91.62 97 TYR A C 1
ATOM 786 O O . TYR A 1 97 ? 10.323 1.344 -7.893 1.00 91.62 97 TYR A O 1
ATOM 794 N N . LYS A 1 98 ? 12.052 0.135 -8.666 1.00 94.12 98 LYS A N 1
ATOM 795 C CA . LYS A 1 98 ? 12.358 -0.481 -7.365 1.00 94.12 98 LYS A CA 1
ATOM 796 C C . LYS A 1 98 ? 12.690 0.583 -6.311 1.00 94.12 98 LYS A C 1
ATOM 798 O O . LYS A 1 98 ? 12.143 0.538 -5.210 1.00 94.12 98 LYS A O 1
ATOM 803 N N . LYS A 1 99 ? 13.549 1.558 -6.636 1.00 92.44 99 LYS A N 1
ATOM 804 C CA . LYS A 1 99 ? 13.910 2.657 -5.718 1.00 92.44 99 LYS A CA 1
ATOM 805 C C . LYS A 1 99 ? 12.705 3.514 -5.331 1.00 92.44 99 LYS A C 1
ATOM 807 O O . LYS A 1 99 ? 12.565 3.847 -4.158 1.00 92.44 99 LYS A O 1
ATOM 812 N N . MET A 1 100 ? 11.834 3.845 -6.283 1.00 89.56 100 MET A N 1
ATOM 813 C CA . MET A 1 100 ? 10.592 4.579 -6.011 1.00 89.56 100 MET A CA 1
ATOM 814 C C . MET A 1 100 ? 9.681 3.810 -5.058 1.00 89.56 100 MET A C 1
ATOM 816 O O . MET A 1 100 ? 9.189 4.388 -4.093 1.00 89.56 100 MET A O 1
ATOM 820 N N . THR A 1 101 ? 9.511 2.505 -5.291 1.00 90.44 101 THR A N 1
ATOM 821 C CA . THR A 1 101 ? 8.700 1.630 -4.432 1.00 90.44 101 THR A CA 1
ATOM 822 C C . THR A 1 101 ? 9.256 1.605 -3.005 1.00 90.44 101 THR A C 1
ATOM 824 O O . THR A 1 101 ? 8.523 1.849 -2.051 1.00 90.44 101 THR A O 1
ATOM 827 N N . LEU A 1 102 ? 10.571 1.412 -2.842 1.00 90.50 102 LEU A N 1
ATOM 828 C CA . LEU A 1 102 ? 11.227 1.439 -1.526 1.00 90.50 102 LEU A CA 1
ATOM 829 C C . LEU A 1 102 ? 11.078 2.795 -0.824 1.00 90.50 102 LEU A C 1
ATOM 831 O O . LEU A 1 102 ? 10.769 2.841 0.364 1.00 90.50 102 LEU A O 1
ATOM 835 N N . LYS A 1 103 ? 11.251 3.900 -1.556 1.00 88.81 103 LYS A N 1
ATOM 836 C CA . LYS A 1 103 ? 11.063 5.261 -1.031 1.00 88.81 103 LYS A CA 1
ATOM 837 C C . LYS A 1 103 ? 9.618 5.495 -0.576 1.00 88.81 103 LYS A C 1
ATOM 839 O O . LYS A 1 103 ? 9.410 6.109 0.465 1.00 88.81 103 LYS A O 1
ATOM 844 N N . GLY A 1 104 ? 8.634 5.003 -1.329 1.00 85.50 104 GLY A N 1
ATOM 845 C CA . GLY A 1 104 ? 7.219 5.061 -0.952 1.00 85.50 104 GLY A CA 1
ATOM 846 C C . GLY A 1 104 ? 6.923 4.279 0.328 1.00 85.50 104 GLY A C 1
ATOM 847 O O . GLY A 1 104 ? 6.282 4.810 1.232 1.00 85.50 104 GLY A O 1
ATOM 848 N N . LEU A 1 105 ? 7.459 3.060 0.443 1.00 87.69 105 LEU A N 1
ATOM 849 C CA . LEU A 1 105 ? 7.323 2.230 1.645 1.00 87.69 105 LEU A CA 1
ATOM 850 C C . LEU A 1 105 ? 7.939 2.893 2.883 1.00 87.69 105 LEU A C 1
ATOM 852 O O . LEU A 1 105 ? 7.297 2.917 3.929 1.00 87.69 105 LEU A O 1
ATOM 856 N N . ILE A 1 106 ? 9.140 3.471 2.765 1.00 86.56 106 ILE A N 1
ATOM 857 C CA . ILE A 1 106 ? 9.785 4.205 3.868 1.00 86.56 106 ILE A CA 1
ATOM 858 C C . ILE A 1 106 ? 8.911 5.374 4.312 1.00 86.56 106 ILE A C 1
ATOM 860 O O . ILE A 1 106 ? 8.589 5.461 5.492 1.00 86.56 106 ILE A O 1
ATOM 864 N N . LYS A 1 107 ? 8.461 6.218 3.372 1.00 85.56 107 LYS A N 1
ATOM 865 C CA . LYS A 1 107 ? 7.579 7.352 3.686 1.00 85.56 107 LYS A CA 1
ATOM 866 C C . LYS A 1 107 ? 6.316 6.908 4.426 1.00 85.56 107 LYS A C 1
ATOM 868 O O . LYS A 1 107 ? 5.875 7.585 5.348 1.00 85.56 107 LYS A O 1
ATOM 873 N N . LEU A 1 108 ? 5.730 5.778 4.029 1.00 84.19 108 LEU A N 1
ATOM 874 C CA . LEU A 1 108 ? 4.540 5.240 4.681 1.00 84.19 108 LEU A CA 1
ATOM 875 C C . LEU A 1 108 ? 4.838 4.750 6.106 1.00 84.19 108 LEU A C 1
ATOM 877 O O . LEU A 1 108 ? 4.083 5.054 7.025 1.00 84.19 108 LEU A O 1
ATOM 881 N N . ILE A 1 109 ? 5.945 4.029 6.303 1.00 82.19 109 ILE A N 1
ATOM 882 C CA . ILE A 1 109 ? 6.395 3.575 7.627 1.00 82.19 109 ILE A CA 1
ATOM 883 C C . ILE A 1 109 ? 6.695 4.773 8.540 1.00 82.19 109 ILE A C 1
ATOM 885 O O . ILE A 1 109 ? 6.318 4.768 9.711 1.00 82.19 109 ILE A O 1
ATOM 889 N N . GLU A 1 110 ? 7.356 5.807 8.020 1.00 79.75 110 GLU A N 1
ATOM 890 C CA . GLU A 1 110 ? 7.644 7.049 8.743 1.00 79.75 110 GLU A CA 1
ATOM 891 C C . GLU A 1 110 ? 6.354 7.778 9.128 1.00 79.75 110 GLU A C 1
ATOM 893 O O . GLU A 1 110 ? 6.149 8.047 10.310 1.00 79.75 110 GLU A O 1
ATOM 898 N N . GLY A 1 111 ? 5.432 7.984 8.183 1.00 80.88 111 GLY A N 1
ATOM 899 C CA . GLY A 1 111 ? 4.138 8.613 8.461 1.00 80.88 111 GLY A CA 1
ATOM 900 C C . GLY A 1 111 ? 3.318 7.847 9.505 1.00 80.88 111 GLY A C 1
ATOM 901 O O . GLY A 1 111 ? 2.764 8.445 10.424 1.00 80.88 111 GLY A O 1
ATOM 902 N N . LEU A 1 112 ? 3.309 6.510 9.442 1.00 80.62 112 LEU A N 1
ATOM 903 C CA . LEU A 1 112 ? 2.678 5.663 10.462 1.00 80.62 112 LEU A CA 1
ATOM 904 C C . LEU A 1 112 ? 3.364 5.768 11.831 1.00 80.62 112 LEU A C 1
ATOM 906 O O . LEU A 1 112 ? 2.700 5.642 12.863 1.00 80.62 112 LEU A O 1
ATOM 910 N N . ASN A 1 113 ? 4.678 5.985 11.868 1.00 78.31 113 ASN A N 1
ATOM 911 C CA . ASN A 1 113 ? 5.422 6.204 13.108 1.00 78.31 113 ASN A CA 1
ATOM 912 C C . ASN A 1 113 ? 5.160 7.586 13.719 1.00 78.31 113 ASN A C 1
ATOM 914 O O . ASN A 1 113 ? 5.186 7.710 14.946 1.00 78.31 113 ASN A O 1
ATOM 918 N N . GLU A 1 114 ? 4.890 8.603 12.902 1.00 80.00 114 GLU A N 1
ATOM 919 C CA . GLU A 1 114 ? 4.524 9.946 13.366 1.00 80.00 114 GLU A CA 1
ATOM 920 C C . GLU A 1 114 ? 3.151 9.940 14.049 1.00 80.00 114 GLU A C 1
ATOM 922 O O . GLU A 1 114 ? 3.016 10.420 15.178 1.00 80.00 114 GLU A O 1
ATOM 927 N N . VAL A 1 115 ? 2.152 9.301 13.431 1.00 76.00 115 VAL A N 1
ATOM 928 C CA . VAL A 1 115 ? 0.796 9.185 14.009 1.00 76.00 115 VAL A CA 1
ATOM 929 C C . VAL A 1 115 ? 0.699 8.133 15.117 1.00 76.00 115 VAL A C 1
ATOM 931 O O . VAL A 1 115 ? -0.292 8.072 15.842 1.00 76.00 115 VAL A O 1
ATOM 934 N N . ARG A 1 116 ? 1.746 7.320 15.304 1.00 77.75 116 ARG A N 1
ATOM 935 C CA . ARG A 1 116 ? 1.815 6.249 16.307 1.00 77.75 116 ARG A CA 1
ATOM 936 C C . ARG A 1 116 ? 1.386 6.715 17.690 1.00 77.75 116 ARG A C 1
ATOM 938 O O . ARG A 1 116 ? 0.602 6.043 18.348 1.00 77.75 116 ARG A O 1
ATOM 945 N N . LYS A 1 117 ? 1.918 7.851 18.147 1.00 70.50 117 LYS A N 1
ATOM 946 C CA . LYS A 1 117 ? 1.635 8.362 19.492 1.00 70.50 117 LYS A CA 1
ATOM 947 C C . LYS A 1 117 ? 0.146 8.663 19.657 1.00 70.50 117 LYS A C 1
ATOM 949 O O . LYS A 1 117 ? -0.434 8.253 20.651 1.00 70.50 117 LYS A O 1
ATOM 954 N N . GLU A 1 118 ? -0.473 9.288 18.661 1.00 71.88 118 GLU A N 1
ATOM 955 C CA . GLU A 1 118 ? -1.910 9.568 18.654 1.00 71.88 118 GLU A CA 1
ATOM 956 C C . GLU A 1 118 ? -2.739 8.277 18.659 1.00 71.88 118 GLU A C 1
ATOM 958 O O . GLU A 1 118 ? -3.685 8.152 19.437 1.00 71.88 118 GLU A O 1
ATOM 963 N N . ILE A 1 119 ? -2.331 7.288 17.859 1.00 71.44 119 ILE A N 1
ATOM 964 C CA . ILE A 1 119 ? -2.952 5.960 17.797 1.00 71.44 119 ILE A CA 1
ATOM 965 C C . ILE A 1 119 ? -2.879 5.244 19.157 1.00 71.44 119 ILE A C 1
ATOM 967 O O . ILE A 1 119 ? -3.886 4.729 19.640 1.00 71.44 119 ILE A O 1
ATOM 971 N N . TYR A 1 120 ? -1.719 5.243 19.821 1.00 69.81 120 TYR A N 1
ATOM 972 C CA . TYR A 1 120 ? -1.550 4.608 21.135 1.00 69.81 120 TYR A CA 1
ATOM 973 C C . TYR A 1 120 ? -2.222 5.386 22.271 1.00 69.81 120 TYR A C 1
ATOM 975 O O . TYR A 1 120 ? -2.809 4.773 23.160 1.00 69.81 120 TYR A O 1
ATOM 983 N N . GLU A 1 121 ? -2.150 6.717 22.278 1.00 67.06 121 GLU A N 1
ATOM 984 C CA . GLU A 1 121 ? -2.722 7.536 23.353 1.00 67.06 121 GLU A CA 1
ATOM 985 C C . GLU A 1 121 ? -4.247 7.539 23.319 1.00 67.06 121 GLU A C 1
ATOM 987 O O . GLU A 1 121 ? -4.874 7.387 24.370 1.00 67.06 121 GLU A O 1
ATOM 992 N N . LYS A 1 122 ? -4.856 7.649 22.132 1.00 66.38 122 LYS A N 1
ATOM 993 C CA . LYS A 1 122 ? -6.297 7.408 21.984 1.00 66.38 122 LYS A CA 1
ATOM 994 C C . LYS A 1 122 ? -6.609 5.933 22.273 1.00 66.38 122 LYS A C 1
ATOM 996 O O . LYS A 1 122 ? -7.600 5.644 22.944 1.00 66.38 122 LYS A O 1
ATOM 1001 N N . GLY A 1 123 ? -5.703 5.030 21.860 1.00 62.41 123 GLY A N 1
ATOM 1002 C CA . GLY A 1 123 ? -5.616 3.593 22.190 1.00 62.41 123 GLY A CA 1
ATOM 1003 C C . GLY A 1 123 ? -5.986 3.261 23.626 1.00 62.41 123 GLY A C 1
ATOM 1004 O O . GLY A 1 123 ? -6.969 2.584 23.925 1.00 62.41 123 GLY A O 1
ATOM 1005 N N . LEU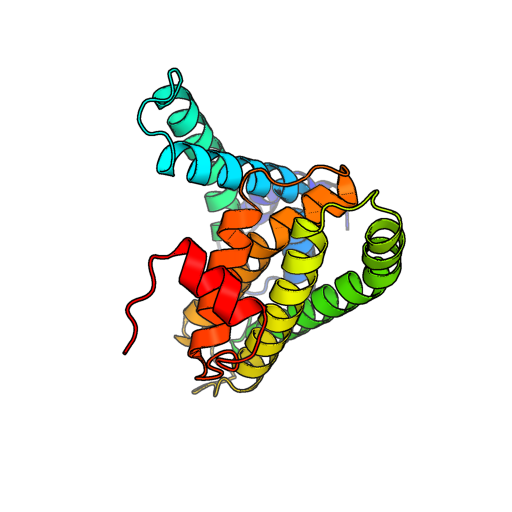 A 1 124 ? -5.144 3.767 24.518 1.00 57.53 124 LEU A N 1
ATOM 1006 C CA . LEU A 1 124 ? -5.121 3.454 25.941 1.00 57.53 124 LEU A CA 1
ATOM 1007 C C . LEU A 1 124 ? -6.235 4.143 26.736 1.00 57.53 124 LEU A C 1
ATOM 1009 O O . LEU A 1 124 ? -6.586 3.674 27.815 1.00 57.53 124 LEU A O 1
ATOM 1013 N N . LYS A 1 125 ? -6.811 5.230 26.212 1.00 58.69 125 LYS A N 1
ATOM 1014 C CA . LYS A 1 125 ? -7.933 5.943 26.845 1.00 58.69 125 LYS A CA 1
ATOM 1015 C C . LYS A 1 125 ? -9.287 5.250 26.649 1.00 58.69 125 LYS A C 1
ATOM 1017 O O . LYS A 1 125 ? -10.290 5.743 27.150 1.00 58.69 125 LYS A O 1
ATOM 1022 N N . GLY A 1 126 ? -9.333 4.133 25.916 1.00 53.91 126 GLY A N 1
ATOM 1023 C CA . GLY A 1 126 ? -10.583 3.452 25.559 1.00 53.91 126 GLY A CA 1
ATOM 1024 C C . GLY A 1 126 ? -11.399 4.178 24.482 1.00 53.91 126 GLY A C 1
ATOM 1025 O O . GLY A 1 126 ? -12.463 3.701 24.103 1.00 53.91 126 GLY A O 1
ATOM 1026 N N . GLU A 1 127 ? -10.895 5.305 23.966 1.00 55.34 127 GLU A N 1
ATOM 1027 C CA . GLU A 1 127 ? -11.456 6.035 22.820 1.00 55.34 127 GLU A CA 1
ATOM 1028 C C . GLU A 1 127 ? -11.116 5.343 21.490 1.00 55.34 127 GLU A C 1
ATOM 1030 O O . GLU A 1 127 ? -11.796 5.521 20.481 1.00 55.34 127 GLU A O 1
ATOM 1035 N N . PHE A 1 128 ? -10.070 4.518 21.484 1.00 58.47 128 PHE A N 1
ATOM 1036 C CA . PHE A 1 128 ? -9.713 3.665 20.358 1.00 58.47 128 PHE A CA 1
ATOM 1037 C C . PHE A 1 128 ? -10.361 2.304 20.477 1.00 58.47 128 PHE A C 1
ATOM 1039 O O . PHE A 1 128 ? -10.282 1.617 21.498 1.00 58.47 128 PHE A O 1
ATOM 1046 N N . ASN A 1 129 ? -10.877 1.844 19.350 1.00 68.94 129 ASN A N 1
ATOM 1047 C CA . ASN A 1 129 ? -11.241 0.456 19.202 1.00 68.94 129 ASN A CA 1
ATOM 1048 C C . ASN A 1 129 ? -9.958 -0.391 19.124 1.00 68.94 129 ASN A C 1
ATOM 1050 O O . ASN A 1 129 ? -9.139 -0.192 18.225 1.00 68.94 129 ASN A O 1
ATOM 1054 N N . LEU A 1 130 ? -9.791 -1.353 20.041 1.00 75.69 130 LEU A N 1
ATOM 1055 C CA . LEU A 1 130 ? -8.674 -2.316 20.069 1.00 75.69 130 LEU A CA 1
ATOM 1056 C C . LEU A 1 130 ? -8.394 -2.953 18.694 1.00 75.69 130 LEU A C 1
ATOM 1058 O O . LEU A 1 130 ? -7.247 -3.266 18.381 1.00 75.69 130 LEU A O 1
ATOM 1062 N N . LYS A 1 131 ? -9.424 -3.089 17.849 1.00 79.88 131 LYS A N 1
ATOM 1063 C CA . LYS A 1 131 ? -9.316 -3.593 16.472 1.00 79.88 131 LYS A CA 1
ATOM 1064 C C . LYS A 1 131 ? -8.437 -2.719 15.570 1.00 79.88 131 LYS A C 1
ATOM 1066 O O . LYS A 1 131 ? -7.736 -3.261 14.722 1.00 79.88 131 LYS A O 1
ATOM 1071 N N . VAL A 1 132 ? -8.463 -1.397 15.748 1.00 83.12 132 VAL A N 1
ATOM 1072 C CA . VAL A 1 132 ? -7.650 -0.439 14.975 1.00 83.12 132 VAL A CA 1
ATOM 1073 C C . VAL A 1 132 ? -6.204 -0.479 15.432 1.00 83.12 132 VAL A C 1
ATOM 1075 O O . VAL A 1 132 ? -5.306 -0.494 14.597 1.00 83.12 132 VAL A O 1
ATOM 1078 N N . LEU A 1 133 ? -5.967 -0.560 16.744 1.00 82.19 133 LEU A N 1
ATOM 1079 C CA . LEU A 1 133 ? -4.611 -0.681 17.275 1.00 82.19 133 LEU A CA 1
ATOM 1080 C C . LEU A 1 133 ? -3.946 -1.981 16.802 1.00 82.19 133 LEU A C 1
ATOM 1082 O O . LEU A 1 133 ? -2.801 -1.956 16.353 1.00 82.19 133 LEU A O 1
ATOM 1086 N N . LEU A 1 134 ? -4.684 -3.096 16.850 1.00 85.81 134 LEU A N 1
ATOM 1087 C CA . LEU A 1 134 ? -4.226 -4.376 16.316 1.00 85.81 134 LEU A CA 1
ATOM 1088 C C . LEU A 1 134 ? -3.903 -4.266 14.820 1.00 85.81 134 LEU A C 1
ATOM 1090 O O . LEU A 1 134 ? -2.813 -4.657 14.406 1.00 85.81 134 LEU A O 1
ATOM 1094 N N . TYR A 1 135 ? -4.805 -3.672 14.035 1.00 88.31 135 TYR A N 1
ATOM 1095 C CA . TYR A 1 135 ? -4.614 -3.522 12.594 1.00 88.31 135 TYR A CA 1
ATOM 1096 C C . TYR A 1 135 ? -3.394 -2.674 12.259 1.00 88.31 135 TYR A C 1
ATOM 1098 O O . TYR A 1 135 ? -2.583 -3.061 11.425 1.00 88.31 135 TYR A O 1
ATOM 1106 N N . TYR A 1 136 ? -3.222 -1.554 12.961 1.00 88.06 136 TYR A N 1
ATOM 1107 C CA . TYR A 1 136 ? -2.046 -0.703 12.844 1.00 88.06 136 TYR A CA 1
ATOM 1108 C C . TYR A 1 136 ? -0.751 -1.489 13.080 1.00 88.06 136 TYR A C 1
ATOM 1110 O O . TYR A 1 136 ? 0.167 -1.420 12.261 1.00 88.06 136 TYR A O 1
ATOM 1118 N N . SER A 1 137 ? -0.678 -2.264 14.169 1.00 86.19 137 SER A N 1
ATOM 1119 C CA . SER A 1 137 ? 0.514 -3.055 14.490 1.00 86.19 137 SER A CA 1
ATOM 1120 C C . SER A 1 137 ? 0.802 -4.125 13.434 1.00 86.19 137 SER A C 1
ATOM 1122 O O . SER A 1 137 ? 1.937 -4.226 12.969 1.00 86.19 137 SER A O 1
ATOM 1124 N N . LEU A 1 138 ? -0.219 -4.878 13.014 1.00 89.38 138 LEU A N 1
ATOM 1125 C CA . LEU A 1 138 ? -0.077 -5.914 11.986 1.00 89.38 138 LEU A CA 1
ATOM 1126 C C . LEU A 1 138 ? 0.330 -5.322 10.638 1.00 89.38 138 LEU A C 1
ATOM 1128 O O . LEU A 1 138 ? 1.209 -5.846 9.958 1.00 89.38 138 LEU A O 1
ATOM 1132 N N . TYR A 1 139 ? -0.284 -4.207 10.254 1.00 91.25 139 TYR A N 1
ATOM 1133 C CA . TYR A 1 139 ? 0.017 -3.553 8.993 1.00 91.25 139 TYR A CA 1
ATOM 1134 C C . TYR A 1 139 ? 1.440 -2.984 8.973 1.00 91.25 139 TYR A C 1
ATOM 1136 O O . TYR A 1 139 ? 2.143 -3.130 7.975 1.00 91.25 139 TYR A O 1
ATOM 1144 N N . LEU A 1 140 ? 1.916 -2.410 10.081 1.00 87.25 140 LEU A N 1
ATOM 1145 C CA . LEU A 1 140 ? 3.296 -1.934 10.195 1.00 87.25 140 LEU A CA 1
ATOM 1146 C C . LEU A 1 140 ? 4.320 -3.079 10.076 1.00 87.25 140 LEU A C 1
ATOM 1148 O O . LEU A 1 140 ? 5.348 -2.927 9.405 1.00 87.25 140 LEU A O 1
ATOM 1152 N N . GLU A 1 141 ? 4.040 -4.234 10.684 1.00 86.62 141 GLU A N 1
ATOM 1153 C CA . GLU A 1 141 ? 4.870 -5.433 10.519 1.00 86.62 141 GLU A CA 1
ATOM 1154 C C . GLU A 1 141 ? 4.865 -5.916 9.061 1.00 86.62 141 GLU A C 1
ATOM 1156 O O . GLU A 1 141 ? 5.928 -6.152 8.479 1.00 86.62 141 GLU A O 1
ATOM 1161 N N . TYR A 1 142 ? 3.683 -5.984 8.441 1.00 89.62 142 TYR A N 1
ATOM 1162 C CA . TYR A 1 142 ? 3.525 -6.332 7.030 1.00 89.62 142 TYR A CA 1
ATOM 1163 C C . TYR A 1 142 ? 4.340 -5.410 6.116 1.00 89.62 142 TYR A C 1
ATOM 1165 O O . TYR A 1 142 ? 5.123 -5.899 5.299 1.00 89.62 142 TYR A O 1
ATOM 1173 N N . LEU A 1 143 ? 4.241 -4.089 6.295 1.00 87.50 143 LEU A N 1
ATOM 1174 C CA . LEU A 1 143 ? 5.024 -3.111 5.535 1.00 87.50 143 LEU A CA 1
ATOM 1175 C C . LEU A 1 143 ? 6.528 -3.334 5.677 1.00 87.50 143 LEU A C 1
ATOM 1177 O O . LEU A 1 143 ? 7.261 -3.268 4.688 1.00 87.50 143 LEU A O 1
ATOM 1181 N N . SER A 1 144 ? 6.983 -3.633 6.893 1.00 84.50 144 SER A N 1
ATOM 1182 C CA . SER A 1 144 ? 8.393 -3.901 7.174 1.00 84.50 144 SER A CA 1
ATOM 1183 C C . SER A 1 144 ? 8.877 -5.155 6.437 1.00 84.50 144 SER A C 1
ATOM 1185 O O . SER A 1 144 ? 9.930 -5.128 5.794 1.00 84.50 144 SER A O 1
ATOM 1187 N N . LYS A 1 145 ? 8.088 -6.238 6.443 1.00 85.81 145 LYS A N 1
ATOM 1188 C CA . LYS A 1 145 ? 8.401 -7.460 5.683 1.00 85.81 145 LYS A CA 1
ATOM 1189 C C . LYS A 1 145 ? 8.413 -7.214 4.175 1.00 85.81 145 LYS A C 1
ATOM 1191 O O . LYS A 1 145 ? 9.352 -7.631 3.496 1.00 85.81 145 LYS A O 1
ATOM 1196 N N . VAL A 1 146 ? 7.408 -6.514 3.650 1.00 88.06 146 VAL A N 1
ATOM 1197 C CA . VAL A 1 146 ? 7.333 -6.152 2.227 1.00 88.06 146 VAL A CA 1
ATOM 1198 C C . VAL A 1 146 ? 8.545 -5.319 1.819 1.00 88.06 146 VAL A C 1
ATOM 1200 O O . VAL A 1 146 ? 9.164 -5.622 0.801 1.00 88.06 146 VAL A O 1
ATOM 1203 N N . TYR A 1 147 ? 8.932 -4.323 2.621 1.00 87.00 147 TYR A N 1
ATOM 1204 C CA . TYR A 1 147 ? 10.126 -3.513 2.379 1.00 87.00 147 TYR A CA 1
ATOM 1205 C C . TYR A 1 147 ? 11.386 -4.376 2.258 1.00 87.00 147 TYR A C 1
ATOM 1207 O O . TYR A 1 147 ? 12.122 -4.246 1.277 1.00 87.00 147 TYR A O 1
ATOM 1215 N N . LEU A 1 148 ? 11.605 -5.296 3.203 1.00 85.19 148 LEU A N 1
ATOM 1216 C CA . LEU A 1 148 ? 12.746 -6.215 3.165 1.00 85.19 148 LEU A CA 1
ATOM 1217 C C . LEU A 1 148 ? 12.723 -7.078 1.899 1.00 85.19 148 LEU A C 1
ATOM 1219 O O . LEU A 1 148 ? 13.716 -7.117 1.172 1.00 85.19 148 LEU A O 1
ATOM 1223 N N . LYS A 1 149 ? 11.575 -7.680 1.569 1.00 88.06 149 LYS A N 1
ATOM 1224 C CA . LYS A 1 149 ? 11.428 -8.509 0.364 1.00 88.06 149 LYS A CA 1
ATOM 1225 C C . LYS A 1 149 ? 11.671 -7.719 -0.915 1.00 88.06 149 LYS A C 1
ATOM 1227 O O . LYS A 1 149 ? 12.406 -8.196 -1.773 1.00 88.06 149 LYS A O 1
ATOM 1232 N N . VAL A 1 150 ? 11.117 -6.509 -1.040 1.00 89.94 150 VAL A N 1
ATOM 1233 C CA . VAL A 1 150 ? 11.364 -5.625 -2.192 1.00 89.94 150 VAL A CA 1
ATOM 1234 C C . VAL A 1 150 ? 12.848 -5.288 -2.298 1.00 89.94 150 VAL A C 1
ATOM 1236 O O . VAL A 1 150 ? 13.417 -5.340 -3.391 1.00 89.94 150 VAL A O 1
ATOM 1239 N N . ASN A 1 151 ? 13.496 -4.973 -1.176 1.00 87.19 151 ASN A N 1
ATOM 1240 C CA . ASN A 1 151 ? 14.915 -4.644 -1.142 1.00 87.19 151 ASN A CA 1
ATOM 1241 C C . ASN A 1 151 ? 15.792 -5.833 -1.577 1.00 87.19 151 ASN A C 1
ATOM 1243 O O . ASN A 1 151 ? 16.754 -5.641 -2.324 1.00 87.19 151 ASN A O 1
ATOM 1247 N N . GLU A 1 152 ? 15.409 -7.054 -1.206 1.00 89.25 152 GLU A N 1
ATOM 1248 C CA . GLU A 1 152 ? 16.102 -8.306 -1.542 1.00 89.25 152 GLU A CA 1
ATOM 1249 C C . GLU A 1 152 ? 15.891 -8.787 -2.986 1.00 89.25 152 GLU A C 1
ATOM 1251 O O . GLU A 1 152 ? 16.663 -9.629 -3.454 1.00 89.25 152 GLU A O 1
ATOM 1256 N N . ILE A 1 153 ? 14.899 -8.260 -3.722 1.00 90.19 153 ILE A N 1
ATOM 1257 C CA . ILE A 1 153 ? 14.670 -8.655 -5.123 1.00 90.19 153 ILE A CA 1
ATOM 1258 C C . ILE A 1 153 ? 15.954 -8.466 -5.928 1.00 90.19 153 ILE A C 1
ATOM 1260 O O . ILE A 1 153 ? 16.472 -7.347 -6.047 1.00 90.19 153 ILE A O 1
ATOM 1264 N N . LYS A 1 154 ? 16.415 -9.553 -6.546 1.00 90.19 154 LYS A N 1
ATOM 1265 C CA . LYS A 1 154 ? 17.481 -9.526 -7.545 1.00 90.19 154 LYS A CA 1
ATOM 1266 C C . LYS A 1 154 ? 16.888 -9.097 -8.881 1.00 90.19 154 LYS A C 1
ATOM 1268 O O . LYS A 1 154 ? 15.943 -9.710 -9.358 1.00 90.19 154 LYS A O 1
ATOM 1273 N N . LEU A 1 155 ? 17.443 -8.037 -9.460 1.00 92.50 155 LEU A N 1
ATOM 1274 C CA . LEU A 1 155 ? 17.072 -7.567 -10.791 1.00 92.50 155 LEU A CA 1
ATOM 1275 C C . LEU A 1 155 ? 17.998 -8.241 -11.803 1.00 92.50 155 LEU A C 1
ATOM 1277 O O . LEU A 1 155 ? 19.211 -8.053 -11.705 1.00 92.50 155 LEU A O 1
ATOM 1281 N N . GLU A 1 156 ? 17.449 -9.003 -12.751 1.00 89.44 156 GLU A N 1
ATOM 1282 C CA . GLU A 1 156 ? 18.255 -9.673 -13.786 1.00 89.44 156 GLU A CA 1
ATOM 1283 C C . GLU A 1 156 ? 19.007 -8.653 -14.647 1.00 89.44 156 GLU A C 1
ATOM 1285 O O . GLU A 1 156 ? 20.225 -8.735 -14.777 1.00 89.44 156 GLU A O 1
ATOM 1290 N N . ASN A 1 157 ? 18.296 -7.628 -15.127 1.00 93.38 157 ASN A N 1
ATOM 1291 C CA . ASN A 1 157 ? 18.859 -6.521 -15.896 1.00 93.38 157 ASN A CA 1
ATOM 1292 C C . ASN A 1 157 ? 18.409 -5.172 -15.302 1.00 93.38 157 ASN A C 1
ATOM 1294 O O . ASN A 1 157 ? 17.400 -4.603 -15.722 1.00 93.38 157 ASN A O 1
ATOM 1298 N N . PRO A 1 158 ? 19.148 -4.602 -14.332 1.00 92.44 158 PRO A N 1
ATOM 1299 C CA . PRO A 1 158 ? 18.727 -3.390 -13.618 1.00 92.44 158 PRO A CA 1
ATOM 1300 C C . PRO A 1 158 ? 18.495 -2.163 -14.516 1.00 92.44 158 PRO A C 1
ATOM 1302 O O . PRO A 1 158 ? 17.742 -1.258 -14.156 1.00 92.44 158 PRO A O 1
ATOM 1305 N N . ASN A 1 159 ? 19.170 -2.112 -15.668 1.00 93.62 159 ASN A N 1
ATOM 1306 C CA . ASN A 1 159 ? 19.118 -0.989 -16.601 1.00 93.62 159 ASN A CA 1
ATOM 1307 C C . ASN A 1 159 ? 18.034 -1.113 -17.676 1.00 93.62 159 ASN A C 1
ATOM 1309 O O . ASN A 1 159 ? 17.860 -0.157 -18.438 1.00 93.62 159 ASN A O 1
ATOM 1313 N N . ASP A 1 160 ? 17.320 -2.238 -17.735 1.00 92.44 160 ASP A N 1
ATOM 1314 C CA . ASP A 1 160 ? 16.241 -2.423 -18.697 1.00 92.44 160 ASP A CA 1
ATOM 1315 C C . ASP A 1 160 ? 15.093 -1.459 -18.402 1.00 92.44 160 ASP A C 1
ATOM 1317 O O . ASP A 1 160 ? 14.810 -1.104 -17.250 1.00 92.44 160 ASP A O 1
ATOM 1321 N N . LYS A 1 161 ? 14.417 -1.030 -19.472 1.00 91.69 161 LYS A N 1
ATOM 1322 C CA . LYS A 1 161 ? 13.155 -0.297 -19.359 1.00 91.69 161 LYS A CA 1
ATOM 1323 C C . LYS A 1 161 ? 12.164 -1.139 -18.566 1.00 91.69 161 LYS A C 1
ATOM 1325 O O . LYS A 1 161 ? 12.009 -2.325 -18.850 1.00 91.69 161 LYS A O 1
ATOM 1330 N N . THR A 1 162 ? 11.472 -0.513 -17.618 1.00 91.38 162 THR A N 1
ATOM 1331 C CA . THR A 1 162 ? 10.536 -1.202 -16.722 1.00 91.38 162 THR A CA 1
ATOM 1332 C C . THR A 1 162 ? 9.505 -2.019 -17.498 1.00 91.38 162 THR A C 1
ATOM 1334 O O . THR A 1 162 ? 9.269 -3.164 -17.130 1.00 91.38 162 THR A O 1
ATOM 1337 N N . ILE A 1 163 ? 8.979 -1.503 -18.618 1.00 91.62 163 ILE A N 1
ATOM 1338 C CA . ILE A 1 163 ? 8.021 -2.224 -19.477 1.00 91.62 163 ILE A CA 1
ATOM 1339 C C . ILE A 1 163 ? 8.503 -3.616 -19.933 1.00 91.62 163 ILE A C 1
ATOM 1341 O O . ILE A 1 163 ? 7.673 -4.507 -20.117 1.00 91.62 163 ILE A O 1
ATOM 1345 N N . ASN A 1 164 ? 9.818 -3.819 -20.063 1.00 91.19 164 ASN A N 1
ATOM 1346 C CA . ASN A 1 164 ? 10.435 -5.060 -20.542 1.00 91.19 164 ASN A CA 1
ATOM 1347 C C . ASN A 1 164 ? 10.865 -6.011 -19.410 1.00 91.19 164 ASN A C 1
ATOM 1349 O O . ASN A 1 164 ? 11.317 -7.119 -19.688 1.00 91.19 164 ASN A O 1
ATOM 1353 N N . SER A 1 165 ? 10.762 -5.594 -18.147 1.00 90.94 165 SER A N 1
ATOM 1354 C CA . SER A 1 165 ? 11.185 -6.393 -16.995 1.00 90.94 165 SER A CA 1
ATOM 1355 C C . SER A 1 165 ? 10.013 -7.188 -16.422 1.00 90.94 165 SER A C 1
ATOM 1357 O O . SER A 1 165 ? 8.915 -6.665 -16.244 1.00 90.94 165 SER A O 1
ATOM 1359 N N . LYS A 1 166 ? 10.247 -8.456 -16.071 1.00 91.19 166 LYS A N 1
ATOM 1360 C CA . LYS A 1 166 ? 9.240 -9.302 -15.405 1.00 91.19 166 LYS A CA 1
ATOM 1361 C C . LYS A 1 166 ? 8.984 -8.876 -13.956 1.00 91.19 166 LYS A C 1
ATOM 1363 O O . LYS A 1 166 ? 7.875 -9.033 -13.448 1.00 91.19 166 LYS A O 1
ATOM 1368 N N . GLU A 1 167 ? 9.994 -8.305 -13.299 1.00 91.75 167 GLU A N 1
ATOM 1369 C CA . GLU A 1 167 ? 9.933 -7.828 -11.916 1.00 91.75 167 GLU A CA 1
ATOM 1370 C C . GLU A 1 167 ? 8.942 -6.669 -11.750 1.00 91.75 167 GLU A C 1
ATOM 1372 O O . GLU A 1 167 ? 8.439 -6.456 -10.643 1.00 91.75 167 GLU A O 1
ATOM 1377 N N . LYS A 1 168 ? 8.596 -5.965 -12.840 1.00 90.50 168 LYS A N 1
ATOM 1378 C CA . LYS A 1 168 ? 7.580 -4.905 -12.821 1.00 90.50 168 LYS A CA 1
ATOM 1379 C C . LYS A 1 168 ? 6.260 -5.398 -12.229 1.00 90.50 168 LYS A C 1
ATOM 1381 O O . LYS A 1 168 ? 5.681 -4.714 -11.395 1.00 90.50 168 LYS A O 1
ATOM 1386 N N . ASN A 1 169 ? 5.829 -6.615 -12.573 1.00 88.19 169 ASN A N 1
ATOM 1387 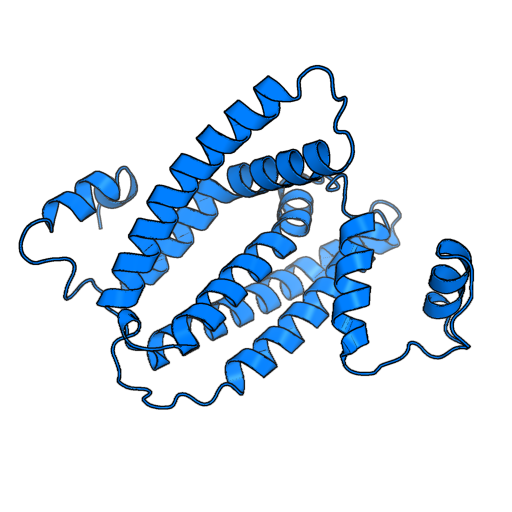C CA . ASN A 1 169 ? 4.546 -7.165 -12.128 1.00 88.19 169 ASN A CA 1
ATOM 1388 C C . ASN A 1 169 ? 4.514 -7.353 -10.607 1.00 88.19 169 ASN A C 1
ATOM 1390 O O . ASN A 1 169 ? 3.506 -7.067 -9.961 1.00 88.19 169 ASN A O 1
ATOM 1394 N N . TYR A 1 170 ? 5.637 -7.780 -10.022 1.00 88.56 170 TYR A N 1
ATOM 1395 C CA . TYR A 1 170 ? 5.774 -7.882 -8.573 1.00 88.56 170 TYR A CA 1
ATOM 1396 C C . TYR A 1 170 ? 5.709 -6.498 -7.915 1.00 88.56 170 TYR A C 1
ATOM 1398 O O . TYR A 1 170 ? 4.958 -6.311 -6.962 1.00 88.56 170 TYR A O 1
ATOM 1406 N N . LEU A 1 171 ? 6.444 -5.511 -8.439 1.00 90.06 171 LEU A N 1
ATOM 1407 C CA . LEU A 1 171 ? 6.437 -4.145 -7.900 1.00 90.06 171 LEU A CA 1
ATOM 1408 C C . LEU A 1 171 ? 5.053 -3.484 -8.012 1.00 90.06 171 LEU A C 1
ATOM 1410 O O . LEU A 1 171 ? 4.611 -2.838 -7.062 1.00 90.06 171 LEU A O 1
ATOM 1414 N N . HIS A 1 172 ? 4.340 -3.687 -9.123 1.00 84.44 172 HIS A N 1
ATOM 1415 C CA . HIS A 1 172 ? 2.955 -3.236 -9.283 1.00 84.44 172 HIS A CA 1
ATOM 1416 C C . HIS A 1 172 ? 2.036 -3.876 -8.244 1.00 84.44 172 HIS A C 1
ATOM 1418 O O . HIS A 1 172 ? 1.286 -3.172 -7.571 1.00 84.44 172 HIS A O 1
ATOM 1424 N N . THR A 1 173 ? 2.146 -5.194 -8.062 1.00 83.19 173 THR A N 1
ATOM 1425 C CA . THR A 1 173 ? 1.347 -5.940 -7.079 1.00 83.19 173 THR A CA 1
ATOM 1426 C C . THR A 1 173 ? 1.610 -5.448 -5.659 1.00 83.19 173 THR A C 1
ATOM 1428 O O . THR A 1 173 ? 0.668 -5.208 -4.909 1.00 83.19 173 THR A O 1
ATOM 1431 N N . VAL A 1 174 ? 2.879 -5.237 -5.296 1.00 88.25 174 VAL A N 1
ATOM 1432 C CA . VAL A 1 174 ? 3.255 -4.691 -3.987 1.00 88.25 174 VAL A CA 1
ATOM 1433 C C . VAL A 1 174 ? 2.622 -3.325 -3.764 1.00 88.25 174 VAL A C 1
ATOM 1435 O O . VAL A 1 174 ? 1.960 -3.139 -2.748 1.00 88.25 174 VAL A O 1
ATOM 1438 N N . ASN A 1 175 ? 2.793 -2.392 -4.704 1.00 84.25 175 ASN A N 1
ATOM 1439 C CA . ASN A 1 175 ? 2.232 -1.048 -4.572 1.00 84.25 175 ASN A CA 1
ATOM 1440 C C . ASN A 1 175 ? 0.705 -1.102 -4.422 1.00 84.25 175 ASN A C 1
ATOM 1442 O O . ASN A 1 175 ? 0.161 -0.461 -3.530 1.00 84.25 175 ASN A O 1
ATOM 1446 N N . PHE A 1 176 ? 0.028 -1.927 -5.224 1.00 79.69 176 PHE A N 1
ATOM 1447 C CA . PHE A 1 176 ? -1.421 -2.087 -5.151 1.00 79.69 176 PHE A CA 1
ATOM 1448 C C . PHE A 1 176 ? -1.891 -2.636 -3.795 1.00 79.69 176 PHE A C 1
ATOM 1450 O O . PHE A 1 176 ? -2.739 -2.022 -3.149 1.00 79.69 176 PHE A O 1
ATOM 1457 N N . ILE A 1 177 ? -1.330 -3.761 -3.337 1.00 81.62 177 ILE A N 1
ATOM 1458 C CA . ILE A 1 177 ? -1.757 -4.408 -2.085 1.00 81.62 177 ILE A CA 1
ATOM 1459 C C . ILE A 1 177 ? -1.428 -3.531 -0.876 1.00 81.62 177 ILE A C 1
ATOM 1461 O O . ILE A 1 177 ? -2.240 -3.422 0.039 1.00 81.62 177 ILE A O 1
ATOM 1465 N N . VAL A 1 178 ? -0.254 -2.895 -0.864 1.00 87.69 178 VAL A N 1
ATOM 1466 C CA . VAL A 1 178 ? 0.127 -1.955 0.197 1.00 87.69 178 VAL A CA 1
ATOM 1467 C C . VAL A 1 178 ? -0.875 -0.811 0.262 1.00 87.69 178 VAL A C 1
ATOM 1469 O O . VAL A 1 178 ? -1.442 -0.565 1.319 1.00 87.69 178 VAL A O 1
ATOM 1472 N N . THR A 1 179 ? -1.176 -0.156 -0.860 1.00 80.38 179 THR A N 1
ATOM 1473 C CA . THR A 1 179 ? -2.181 0.911 -0.872 1.00 80.38 179 THR A CA 1
ATOM 1474 C C . THR A 1 179 ? -3.531 0.413 -0.363 1.00 80.38 179 THR A C 1
ATOM 1476 O O . THR A 1 179 ? -4.110 1.053 0.511 1.00 80.38 179 THR A O 1
ATOM 1479 N N . LEU A 1 180 ? -3.992 -0.746 -0.841 1.00 77.25 180 LEU A N 1
ATOM 1480 C CA . LEU A 1 180 ? -5.276 -1.330 -0.453 1.00 77.25 180 LEU A CA 1
ATOM 1481 C C . LEU A 1 180 ? -5.364 -1.595 1.056 1.00 77.25 180 LEU A C 1
ATOM 1483 O O . LEU A 1 180 ? -6.335 -1.210 1.699 1.00 77.25 180 LEU A O 1
ATOM 1487 N N . LEU A 1 181 ? -4.338 -2.213 1.639 1.00 84.81 181 LEU A N 1
ATOM 1488 C CA . LEU A 1 181 ? -4.308 -2.527 3.068 1.00 84.81 181 LEU A CA 1
ATOM 1489 C C . LEU A 1 181 ? -4.048 -1.285 3.940 1.00 84.81 181 LEU A C 1
ATOM 1491 O O . LEU A 1 181 ? -4.344 -1.304 5.132 1.00 84.81 181 LEU A O 1
ATOM 1495 N N . GLY A 1 182 ? -3.553 -0.184 3.375 1.00 85.50 182 GLY A N 1
ATOM 1496 C CA . GLY A 1 182 ? -3.426 1.092 4.084 1.00 85.50 182 GLY A CA 1
ATOM 1497 C C . GLY A 1 182 ? -4.750 1.840 4.272 1.00 85.50 182 GLY A C 1
ATOM 1498 O O . GLY A 1 182 ? -4.881 2.611 5.224 1.00 85.50 182 GLY A O 1
ATOM 1499 N N . VAL A 1 183 ? -5.738 1.589 3.408 1.00 81.62 183 VAL A N 1
ATOM 1500 C CA . VAL A 1 183 ? -7.040 2.281 3.371 1.00 81.62 183 VAL A CA 1
ATOM 1501 C C . VAL A 1 183 ? -7.736 2.376 4.740 1.00 81.62 183 VAL A C 1
ATOM 1503 O O . VAL A 1 183 ? -8.116 3.487 5.114 1.00 81.62 183 VAL A O 1
ATOM 1506 N N . PRO A 1 184 ? -7.863 1.296 5.539 1.00 83.50 184 PRO A N 1
ATOM 1507 C CA . PRO A 1 184 ? -8.566 1.371 6.820 1.00 83.50 184 PRO A CA 1
ATOM 1508 C C . PRO A 1 184 ? -7.918 2.321 7.833 1.00 83.50 184 PRO A C 1
ATOM 1510 O O . PRO A 1 184 ? -8.609 2.925 8.650 1.00 83.50 184 PRO A O 1
ATOM 1513 N N . LEU A 1 185 ? -6.588 2.466 7.794 1.00 83.19 185 LEU A N 1
ATOM 1514 C CA . LEU A 1 185 ? -5.883 3.409 8.662 1.00 83.19 185 LEU A CA 1
ATOM 1515 C C . LEU A 1 185 ? -6.051 4.846 8.179 1.00 83.19 185 LEU A C 1
ATOM 1517 O O . LEU A 1 185 ? -6.121 5.747 9.010 1.00 83.19 185 LEU A O 1
ATOM 1521 N N . ILE A 1 186 ? -6.137 5.057 6.863 1.00 80.00 186 ILE A N 1
ATOM 1522 C CA . ILE A 1 186 ? -6.401 6.379 6.290 1.00 80.00 186 ILE A CA 1
ATOM 1523 C C . ILE A 1 186 ? -7.775 6.867 6.747 1.00 80.00 186 ILE A C 1
ATOM 1525 O O . ILE A 1 186 ? -7.832 7.924 7.365 1.00 80.00 186 ILE A O 1
ATOM 1529 N N . GLU A 1 187 ? -8.844 6.085 6.545 1.00 77.12 187 GLU A N 1
ATOM 1530 C CA . GLU A 1 187 ? -10.193 6.462 7.010 1.00 77.12 187 GLU A CA 1
ATOM 1531 C C . GLU A 1 187 ? -10.226 6.788 8.501 1.00 77.12 187 GLU A C 1
ATOM 1533 O O . GLU A 1 187 ? -10.879 7.737 8.941 1.00 77.12 187 GLU A O 1
ATOM 1538 N N . TYR A 1 188 ? -9.516 5.986 9.290 1.00 79.94 188 TYR A N 1
ATOM 1539 C CA . TYR A 1 188 ? -9.483 6.179 10.722 1.00 79.94 188 TYR A CA 1
ATOM 1540 C C . TYR A 1 188 ? -8.774 7.483 11.105 1.00 79.94 188 TYR A C 1
ATOM 1542 O O . TYR A 1 188 ? -9.277 8.237 11.937 1.00 79.94 188 TYR A O 1
ATOM 1550 N N . VAL A 1 189 ? -7.618 7.770 10.503 1.00 78.19 189 VAL A N 1
ATOM 1551 C CA . VAL A 1 189 ? -6.843 8.983 10.798 1.00 78.19 189 VAL A CA 1
ATOM 1552 C C . VAL A 1 189 ? -7.541 10.241 10.271 1.00 78.19 189 VAL A C 1
ATOM 1554 O O . VAL A 1 189 ? -7.505 11.266 10.948 1.00 78.19 189 VAL A O 1
ATOM 1557 N N . THR A 1 190 ? -8.183 10.189 9.099 1.00 74.62 190 THR A N 1
ATOM 1558 C CA . THR A 1 190 ? -8.821 11.372 8.495 1.00 74.62 190 THR A CA 1
ATOM 1559 C C . THR A 1 190 ? -10.204 11.659 9.066 1.00 74.62 190 THR A C 1
ATOM 1561 O O . THR A 1 190 ? -10.509 12.812 9.369 1.00 74.62 190 THR A O 1
ATOM 1564 N N . ASP A 1 191 ? -11.029 10.625 9.239 1.00 76.19 191 ASP A N 1
ATOM 1565 C CA . ASP A 1 191 ? -12.458 10.775 9.532 1.00 76.19 191 ASP A CA 1
ATOM 1566 C C . ASP A 1 191 ? -12.840 10.236 10.919 1.00 76.19 191 ASP A C 1
ATOM 1568 O O . ASP A 1 191 ? -13.991 10.375 11.338 1.00 76.19 191 ASP A O 1
ATOM 1572 N N . GLY A 1 192 ? -11.920 9.571 11.629 1.00 77.62 192 GLY A N 1
ATOM 1573 C CA . GLY A 1 192 ? -12.220 8.867 12.881 1.00 77.62 192 GLY A CA 1
ATOM 1574 C C . GLY A 1 192 ? -13.124 7.644 12.696 1.00 77.62 192 GLY A C 1
ATOM 1575 O O . GLY A 1 192 ? -13.615 7.086 13.680 1.00 77.62 192 GLY A O 1
ATOM 1576 N N . LYS A 1 193 ? -13.377 7.231 11.448 1.00 80.75 193 LYS A N 1
ATOM 1577 C CA . LYS A 1 193 ? -14.271 6.119 11.121 1.00 80.75 193 LYS A CA 1
ATOM 1578 C C . LYS A 1 193 ? -13.540 4.796 11.243 1.00 80.75 193 LYS A C 1
ATOM 1580 O O . LYS A 1 193 ? -12.386 4.650 10.854 1.00 80.75 193 LYS A O 1
ATOM 1585 N N . ILE A 1 194 ? -14.237 3.809 11.790 1.00 80.62 194 ILE A N 1
ATOM 1586 C CA . ILE A 1 194 ? -13.726 2.447 11.874 1.00 80.62 194 ILE A CA 1
ATOM 1587 C C . ILE A 1 194 ? -14.215 1.707 10.640 1.00 80.62 194 ILE A C 1
ATOM 1589 O O . ILE A 1 194 ? -15.422 1.543 10.465 1.00 80.62 194 ILE A O 1
ATOM 1593 N N . PHE A 1 195 ? -13.269 1.241 9.828 1.00 80.00 195 PHE A N 1
ATOM 1594 C CA . PHE A 1 195 ? -13.564 0.458 8.636 1.00 80.00 195 PHE A CA 1
ATOM 1595 C C . PHE A 1 195 ? -14.429 -0.772 9.007 1.00 80.00 195 PHE A C 1
ATOM 1597 O O . PHE A 1 195 ? -14.036 -1.524 9.910 1.00 80.00 195 PHE A O 1
ATOM 1604 N N . PRO A 1 196 ? -15.586 -1.012 8.358 1.00 73.88 196 PRO A N 1
ATOM 1605 C CA . PRO A 1 196 ? -16.537 -2.049 8.778 1.00 73.88 196 PRO A CA 1
ATOM 1606 C C . PRO A 1 196 ? -15.938 -3.461 8.866 1.00 73.88 196 PRO A C 1
ATOM 1608 O O . PRO A 1 196 ? -16.246 -4.213 9.789 1.00 73.88 196 PRO A O 1
ATOM 1611 N N . TYR A 1 197 ? -15.012 -3.788 7.963 1.00 74.31 197 TYR A N 1
ATOM 1612 C CA . TYR A 1 197 ? -14.396 -5.116 7.828 1.00 74.31 197 TYR A CA 1
ATOM 1613 C C . TYR A 1 197 ? -12.996 -5.212 8.447 1.00 74.31 197 TYR A C 1
ATOM 1615 O O . TYR A 1 197 ? -12.184 -6.076 8.109 1.00 74.31 197 TYR A O 1
ATOM 1623 N N . LEU A 1 198 ? -12.666 -4.294 9.358 1.00 81.31 198 LEU A N 1
ATOM 1624 C CA . LEU A 1 198 ? -11.341 -4.230 9.974 1.00 81.31 198 LEU A CA 1
ATOM 1625 C C . LEU A 1 198 ? -10.979 -5.514 10.736 1.00 81.31 198 LEU A C 1
ATOM 1627 O O . LEU A 1 198 ? -9.814 -5.896 10.809 1.00 81.31 198 LEU A O 1
ATOM 1631 N N . SER A 1 199 ? -11.970 -6.190 11.323 1.00 78.25 199 SER A N 1
ATOM 1632 C CA . SER A 1 199 ? -11.765 -7.477 11.998 1.00 78.25 199 SER A CA 1
ATOM 1633 C C . SER A 1 199 ? -11.341 -8.580 11.028 1.00 78.25 199 SER A C 1
ATOM 1635 O O . SER A 1 199 ? -10.403 -9.313 11.334 1.00 78.25 199 SER A O 1
ATOM 1637 N N . ASP A 1 200 ? -11.967 -8.662 9.858 1.00 77.88 200 ASP A N 1
ATOM 1638 C CA . ASP A 1 200 ? -11.630 -9.660 8.838 1.00 77.88 200 ASP A CA 1
ATOM 1639 C C . ASP A 1 200 ? -10.227 -9.404 8.283 1.00 77.88 200 ASP A C 1
ATOM 1641 O O . ASP A 1 200 ? -9.407 -10.313 8.152 1.00 77.88 200 ASP A O 1
ATOM 1645 N N . LEU A 1 201 ? -9.900 -8.129 8.069 1.00 81.19 201 LEU A N 1
ATOM 1646 C CA . LEU A 1 201 ? -8.583 -7.705 7.607 1.00 81.19 201 LEU A CA 1
ATOM 1647 C C . LEU A 1 201 ? -7.462 -7.965 8.607 1.00 81.19 201 LEU A C 1
ATOM 1649 O O . LEU A 1 201 ? -6.360 -8.341 8.206 1.00 81.19 201 LEU A O 1
ATOM 1653 N N . ASN A 1 202 ? -7.744 -7.818 9.903 1.00 81.88 202 ASN A N 1
ATOM 1654 C CA . ASN A 1 202 ? -6.838 -8.280 10.950 1.00 81.88 202 ASN A CA 1
ATOM 1655 C C . ASN A 1 202 ? -6.545 -9.778 10.795 1.00 81.88 202 ASN A C 1
ATOM 1657 O O . ASN A 1 202 ? -5.384 -10.176 10.858 1.00 81.88 202 ASN A O 1
ATOM 1661 N N . GLY A 1 203 ? -7.572 -10.597 10.550 1.00 75.62 203 GLY A N 1
ATOM 1662 C CA . GLY A 1 203 ? -7.422 -12.035 10.309 1.00 75.62 203 GLY A CA 1
ATOM 1663 C C . GLY A 1 203 ? -6.558 -12.348 9.085 1.00 75.62 203 GLY A C 1
ATOM 1664 O O . GLY A 1 203 ? -5.640 -13.164 9.176 1.00 75.62 203 GLY A O 1
ATOM 1665 N N . VAL A 1 204 ? -6.788 -11.653 7.967 1.00 78.62 204 VAL A N 1
ATOM 1666 C CA . VAL A 1 204 ? -5.987 -11.802 6.738 1.00 78.62 204 VAL A CA 1
ATOM 1667 C C . VAL A 1 204 ? -4.521 -11.443 6.983 1.00 78.62 204 VAL A C 1
ATOM 1669 O O . VAL A 1 204 ? -3.636 -12.225 6.633 1.00 78.62 204 VAL A O 1
ATOM 1672 N N . LEU A 1 205 ? -4.246 -10.295 7.612 1.00 83.75 205 LEU A N 1
ATOM 1673 C CA . LEU A 1 205 ? -2.875 -9.884 7.921 1.00 83.75 205 LEU A CA 1
ATOM 1674 C C . LEU A 1 205 ? -2.192 -10.861 8.883 1.00 83.75 205 LEU A C 1
ATOM 1676 O O . LEU A 1 205 ? -1.051 -11.243 8.636 1.00 83.75 205 LEU A O 1
ATOM 1680 N N . LEU A 1 206 ? -2.885 -11.310 9.934 1.00 83.00 206 LEU A N 1
ATOM 1681 C CA . LEU A 1 206 ? -2.374 -12.330 10.857 1.00 83.00 206 LEU A CA 1
ATOM 1682 C C . LEU A 1 206 ? -1.997 -13.616 10.119 1.00 83.00 206 LEU A C 1
ATOM 1684 O O . LEU A 1 206 ? -0.894 -14.131 10.311 1.00 83.00 206 LEU A O 1
ATOM 1688 N N . TYR A 1 207 ? -2.885 -14.112 9.255 1.00 78.31 207 TYR A N 1
ATOM 1689 C CA . TYR A 1 207 ? -2.631 -15.305 8.456 1.00 78.31 207 TYR A CA 1
ATOM 1690 C C . TYR A 1 207 ? -1.389 -15.125 7.581 1.00 78.31 207 TYR A C 1
ATOM 1692 O O . TYR A 1 207 ? -0.448 -15.910 7.697 1.00 78.31 207 TYR A O 1
ATOM 1700 N N . VAL A 1 208 ? -1.333 -14.056 6.779 1.00 78.12 208 VAL A N 1
ATOM 1701 C CA . VAL A 1 208 ? -0.200 -13.774 5.882 1.00 78.12 208 VAL A CA 1
ATOM 1702 C C . VAL A 1 208 ? 1.113 -13.655 6.658 1.00 78.12 208 VAL A C 1
ATOM 1704 O O . VAL A 1 208 ? 2.121 -14.232 6.252 1.00 78.12 208 VAL A O 1
ATOM 1707 N N . LEU A 1 209 ? 1.113 -12.959 7.796 1.00 81.50 209 LEU A N 1
ATOM 1708 C CA . LEU A 1 209 ? 2.306 -12.797 8.628 1.00 81.50 209 LEU A CA 1
ATOM 1709 C C . LEU A 1 209 ? 2.769 -14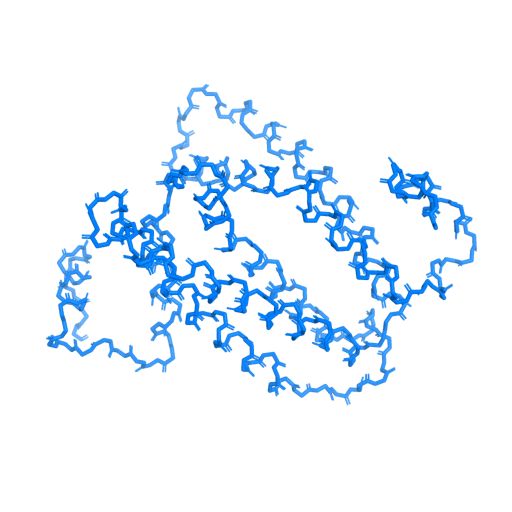.114 9.266 1.00 81.50 209 LEU A C 1
ATOM 1711 O O . LEU A 1 209 ? 3.975 -14.286 9.465 1.00 81.50 209 LEU A O 1
ATOM 1715 N N . SER A 1 210 ? 1.846 -15.041 9.538 1.00 78.31 210 SER A N 1
ATOM 1716 C CA . SER A 1 210 ? 2.141 -16.360 10.116 1.00 78.31 210 SER A CA 1
ATOM 1717 C C . SER A 1 210 ? 2.730 -17.371 9.121 1.00 78.31 210 SER A C 1
ATOM 1719 O O . SER A 1 210 ? 3.365 -18.341 9.543 1.00 78.31 210 SER A O 1
ATOM 1721 N N . LEU A 1 211 ? 2.577 -17.142 7.807 1.00 71.75 211 LEU A N 1
ATOM 1722 C CA . LEU A 1 211 ? 3.066 -18.050 6.758 1.00 71.75 211 LEU A CA 1
ATOM 1723 C C . LEU A 1 211 ? 4.595 -18.206 6.740 1.00 71.75 211 LEU A C 1
ATOM 1725 O O . LEU A 1 211 ? 5.090 -19.239 6.297 1.00 71.75 211 LEU A O 1
ATOM 1729 N N . ASP A 1 212 ? 5.345 -17.248 7.294 1.00 57.59 212 ASP A N 1
ATOM 1730 C CA . ASP A 1 212 ? 6.806 -17.343 7.470 1.00 57.59 212 ASP A CA 1
ATOM 1731 C C . ASP A 1 212 ? 7.233 -18.344 8.570 1.00 57.59 212 ASP A C 1
ATOM 1733 O O . ASP A 1 212 ? 8.397 -18.388 8.968 1.00 57.59 212 ASP A O 1
ATOM 1737 N N . GLY A 1 213 ? 6.315 -19.161 9.094 1.00 48.47 213 GLY A N 1
ATOM 1738 C CA . GLY A 1 213 ? 6.640 -20.233 10.038 1.00 48.47 213 GLY A CA 1
ATOM 1739 C C . GLY A 1 213 ? 6.805 -19.777 11.488 1.00 48.47 213 GLY A C 1
ATOM 1740 O O . GLY A 1 213 ? 7.111 -20.598 12.354 1.00 48.47 213 GLY A O 1
ATOM 1741 N N . LEU A 1 214 ? 6.520 -18.511 11.800 1.00 49.25 214 LEU A N 1
ATOM 1742 C CA . LEU A 1 214 ? 6.235 -18.099 13.172 1.00 49.25 214 LEU A CA 1
ATOM 1743 C C . LEU A 1 214 ? 4.835 -18.596 13.529 1.00 49.25 214 LEU A C 1
ATOM 1745 O O . LEU A 1 214 ? 3.864 -17.841 13.535 1.00 49.25 214 LEU A O 1
ATOM 1749 N N . ARG A 1 215 ? 4.733 -19.897 13.832 1.00 48.94 215 ARG A N 1
ATOM 1750 C CA . ARG A 1 215 ? 3.591 -20.404 14.590 1.00 48.94 215 ARG A CA 1
ATOM 1751 C C . ARG A 1 215 ? 3.522 -19.549 15.858 1.00 48.94 215 ARG A C 1
ATOM 1753 O O . ARG A 1 215 ? 4.510 -19.538 16.603 1.00 48.94 215 ARG A O 1
ATOM 1760 N N . PRO A 1 216 ? 2.422 -18.816 16.114 1.00 46.81 216 PRO A N 1
ATOM 1761 C CA . PRO A 1 216 ? 2.257 -18.179 17.407 1.00 46.81 216 PRO A CA 1
ATOM 1762 C C . PRO A 1 216 ? 2.445 -19.270 18.455 1.00 46.81 216 PRO A C 1
ATOM 1764 O O . PRO A 1 216 ? 1.947 -20.386 18.287 1.00 46.81 216 PRO A O 1
ATOM 1767 N N . SER A 1 217 ? 3.247 -18.977 19.484 1.00 46.41 217 SER A N 1
ATOM 1768 C CA . SER A 1 217 ? 3.484 -19.924 20.573 1.00 46.41 217 SER A CA 1
ATOM 1769 C C . SER A 1 217 ? 2.145 -20.535 20.971 1.00 46.41 217 SER A C 1
ATOM 1771 O O . SER A 1 217 ? 1.185 -19.790 21.187 1.00 46.41 217 SER A O 1
ATOM 1773 N N . THR A 1 218 ? 2.072 -21.861 21.090 1.00 55.84 218 THR A N 1
ATOM 1774 C CA . THR A 1 218 ? 0.854 -22.556 21.542 1.00 55.84 218 THR A CA 1
ATOM 1775 C C . THR A 1 218 ? 0.418 -22.112 22.943 1.00 55.84 218 THR A C 1
ATOM 1777 O O . THR A 1 218 ? -0.681 -22.419 23.388 1.00 55.84 218 THR A O 1
ATOM 1780 N N . ARG A 1 219 ? 1.277 -21.352 23.637 1.00 46.56 219 ARG A N 1
ATOM 1781 C CA . ARG A 1 219 ? 1.029 -20.723 24.938 1.00 46.56 219 ARG A CA 1
ATOM 1782 C C . ARG A 1 219 ? 0.692 -19.230 24.856 1.00 46.56 219 ARG A C 1
ATOM 1784 O O . ARG A 1 219 ? 0.547 -18.590 25.891 1.00 46.56 219 ARG A O 1
ATOM 1791 N N . SER A 1 220 ? 0.631 -18.645 23.663 1.00 45.69 220 SER A N 1
ATOM 1792 C CA . SER A 1 220 ? 0.257 -17.241 23.483 1.00 45.69 220 SER A CA 1
ATOM 1793 C C . SER A 1 220 ? -1.263 -17.085 23.475 1.00 45.69 220 SER A C 1
ATOM 1795 O O . SER A 1 220 ? -1.982 -17.900 22.897 1.00 45.69 220 SER A O 1
ATOM 1797 N N . LEU A 1 221 ? -1.753 -15.998 24.074 1.00 44.97 221 LEU A N 1
ATOM 1798 C CA . LEU A 1 221 ? -3.178 -15.660 24.078 1.00 44.97 221 LEU A CA 1
ATOM 1799 C C . LEU A 1 221 ? -3.752 -15.564 22.650 1.00 44.97 221 LEU A C 1
ATOM 1801 O O . LEU A 1 221 ? -4.884 -15.971 22.420 1.00 44.97 221 LEU A O 1
ATOM 1805 N N . GLY A 1 222 ? -2.948 -15.109 21.680 1.00 46.78 222 GLY A N 1
ATOM 1806 C CA . GLY A 1 222 ? -3.338 -15.050 20.268 1.00 46.78 222 GLY A CA 1
ATOM 1807 C C . GLY A 1 222 ? -3.611 -16.426 19.651 1.00 46.78 222 GLY A C 1
ATOM 1808 O O . GLY A 1 222 ? -4.604 -16.582 18.946 1.00 46.78 222 GLY A O 1
ATOM 1809 N N . TYR A 1 223 ? -2.797 -17.440 19.968 1.00 51.97 223 TYR A N 1
ATOM 1810 C CA . TYR A 1 223 ? -3.048 -18.820 19.532 1.00 51.97 223 TYR A CA 1
ATOM 1811 C C . TYR A 1 223 ? -4.335 -19.387 20.147 1.00 51.97 223 TYR A C 1
ATOM 1813 O O . TYR A 1 223 ? -5.118 -20.032 19.450 1.00 51.97 223 TYR A O 1
ATOM 1821 N N . TYR A 1 224 ? -4.579 -19.108 21.432 1.00 52.06 224 TYR A N 1
ATOM 1822 C CA . TYR A 1 224 ? -5.789 -19.546 22.132 1.00 52.06 224 TYR A CA 1
ATOM 1823 C C . TYR A 1 224 ? -7.055 -18.934 21.515 1.00 52.06 224 TYR A C 1
ATOM 1825 O O . TYR A 1 224 ? -7.982 -19.657 21.163 1.00 52.06 224 TYR A O 1
ATOM 1833 N N . MET A 1 225 ? -7.065 -17.614 21.298 1.00 46.56 225 MET A N 1
ATOM 1834 C CA . MET A 1 225 ? -8.213 -16.915 20.708 1.00 46.56 225 MET A CA 1
ATOM 1835 C C . MET A 1 225 ? -8.493 -17.361 19.267 1.00 46.56 225 MET A C 1
ATOM 1837 O O . MET A 1 225 ? -9.651 -17.543 18.904 1.00 46.56 225 MET A O 1
ATOM 1841 N N . PHE A 1 226 ? -7.452 -17.572 18.457 1.00 50.69 226 PHE A N 1
ATOM 1842 C CA . PHE A 1 226 ? -7.599 -18.070 17.086 1.00 50.69 226 PHE A CA 1
ATOM 1843 C C . PHE A 1 226 ? -8.137 -19.513 17.046 1.00 50.69 226 PHE A C 1
ATOM 1845 O O . PHE A 1 226 ? -9.025 -19.819 16.255 1.00 50.69 226 PHE A O 1
ATOM 1852 N N . SER A 1 227 ? -7.645 -20.391 17.929 1.00 54.06 227 SER A N 1
ATOM 1853 C CA . SER A 1 227 ? -8.070 -21.800 17.995 1.00 54.06 227 SER A CA 1
ATOM 1854 C C . SER A 1 227 ? -9.515 -21.965 18.475 1.00 54.06 227 SER A C 1
ATOM 1856 O O . SER A 1 227 ? -10.236 -22.818 17.958 1.00 54.06 227 SER A O 1
ATOM 1858 N N . GLU A 1 228 ? -9.953 -21.133 19.422 1.00 58.84 228 GLU A N 1
ATOM 1859 C CA . GLU A 1 228 ? -11.347 -21.083 19.886 1.00 58.84 228 GLU A CA 1
ATOM 1860 C C . GLU A 1 228 ? -12.297 -20.583 18.792 1.00 58.84 228 GLU A C 1
ATOM 1862 O O . GLU A 1 228 ? -13.351 -21.171 18.557 1.00 58.84 228 GLU A O 1
ATOM 1867 N N . LEU A 1 229 ? -11.908 -19.532 18.063 1.00 51.59 229 LEU A N 1
ATOM 1868 C CA . LEU A 1 229 ? -12.738 -18.965 16.997 1.00 51.59 229 LEU A CA 1
ATOM 1869 C C . LEU A 1 229 ? -12.898 -19.896 15.793 1.00 51.59 229 LEU A C 1
ATOM 1871 O O . LEU A 1 229 ? -13.848 -19.731 15.028 1.00 51.59 229 LEU A O 1
ATOM 1875 N N . HIS A 1 230 ? -11.952 -20.802 15.551 1.00 54.28 230 HIS A N 1
ATOM 1876 C CA . HIS A 1 230 ? -11.892 -21.590 14.313 1.00 54.28 230 HIS A CA 1
ATOM 1877 C C . HIS A 1 230 ? -12.027 -23.098 14.549 1.00 54.28 230 HIS A C 1
ATOM 1879 O O . HIS A 1 230 ? -11.706 -23.887 13.663 1.00 54.28 230 HIS A O 1
ATOM 1885 N N . GLY A 1 231 ? -12.548 -23.498 15.716 1.00 47.84 231 GLY A N 1
ATOM 1886 C CA . GLY A 1 231 ? -12.895 -24.887 16.013 1.00 47.84 231 GLY A CA 1
ATOM 1887 C C . GLY A 1 231 ? -11.673 -25.798 15.973 1.00 47.84 231 GLY A C 1
ATOM 1888 O O . GLY A 1 231 ? -11.514 -26.590 15.047 1.00 47.84 231 GLY A O 1
ATOM 1889 N N . GLY A 1 232 ? -10.802 -25.654 16.974 1.00 47.66 232 GLY A N 1
ATOM 1890 C CA . GLY A 1 232 ? -9.503 -26.315 17.083 1.00 47.66 232 GLY A CA 1
ATOM 1891 C C . GLY A 1 232 ? -9.433 -27.748 16.548 1.00 47.66 232 GLY A C 1
ATOM 1892 O O . GLY A 1 232 ? -9.837 -28.690 17.222 1.00 47.66 232 GLY A O 1
ATOM 1893 N N . ARG A 1 233 ? -8.827 -27.901 15.364 1.00 42.25 233 ARG A N 1
ATOM 1894 C CA . ARG A 1 233 ? -8.156 -29.121 14.891 1.00 42.25 233 ARG A CA 1
ATOM 1895 C C . ARG A 1 233 ? -7.015 -28.750 13.946 1.00 42.25 233 ARG A C 1
ATOM 1897 O O . ARG A 1 233 ? -7.159 -28.774 12.730 1.00 42.25 233 ARG A O 1
ATOM 1904 N N . PHE A 1 234 ? -5.871 -28.433 14.534 1.00 46.22 234 PHE A N 1
ATOM 1905 C CA . PHE A 1 234 ? -4.573 -28.596 13.886 1.00 46.22 234 PHE A CA 1
ATOM 1906 C C . PHE A 1 234 ? -3.693 -29.376 14.863 1.00 46.22 234 PHE A C 1
ATOM 1908 O O . PHE A 1 234 ? -2.914 -28.784 15.611 1.00 46.22 234 PHE A O 1
ATOM 1915 N N . GLU A 1 235 ? -3.917 -30.691 14.915 1.00 39.16 235 GLU A N 1
ATOM 1916 C CA . GLU A 1 235 ? -2.881 -31.641 15.342 1.00 39.16 235 GLU A CA 1
ATOM 1917 C C . GLU A 1 235 ? -1.857 -31.799 14.212 1.00 39.16 235 GLU A C 1
ATOM 1919 O O . GLU A 1 235 ? -2.291 -31.908 13.039 1.00 39.16 235 GLU A O 1
#